Protein AF-A0A5C7P2N4-F1 (afdb_monomer)

Nearest PDB structures (foldseek):
  5xmk-assembly1_I  TM=8.586E-01  e=2.619E+00  Saccharomyces cerevisiae S288C
  5t8l-assembly1_A  TM=3.599E-01  e=8.974E+00  Saccharomyces cerevisiae S288C
  2hr5-assembly1_A  TM=2.898E-01  e=8.463E+00  Pyrococcus furiosus
  7o91-assembly1_A  TM=1.951E-01  e=6.312E+00  Sulfurisphaera tokodaii str. 7
  4di0-assembly1_B  TM=1.970E-01  e=7.526E+00  Burkholderia pseudomallei 1710b

Foldseek 3Di:
DQPVVVPDPPDDDDPVVVVVSVVVSVLVVLQVVLQVVLVVCVVVVNNVVSVVSNVVSVVVVVPDDDPPDDDQWWKFKAPPVPDTDDTHNDQLLRFLVVCVVPVPDQKIKMFTWADDQQLVVDWLLVVVVVVLVVCCVVPNPVSNCPCPVQNPPPVSRSVSSVVVSVVCCVPPNDPGTDTDPMDMDGPVNSCVVVVDPDDD

Mean predicted aligned error: 13.54 Å

Solvent-accessible surface area (backbone atoms only — not comparable to full-atom values): 11390 Å² total; per-residue (Å²): 133,58,77,77,74,67,56,60,92,90,61,86,69,56,68,69,56,54,51,49,52,53,50,52,50,55,51,52,52,51,46,53,52,30,50,53,52,21,51,55,29,45,75,72,70,38,53,67,62,19,52,51,43,45,51,53,46,49,54,66,66,71,48,74,74,78,73,72,78,81,72,81,68,32,14,20,14,18,89,82,78,80,60,73,47,76,80,23,84,38,58,65,58,18,29,38,53,43,39,68,74,36,72,86,50,67,53,22,34,26,25,39,49,43,79,60,63,41,29,80,79,45,58,34,61,62,58,49,49,56,52,38,51,54,39,27,75,73,56,39,77,84,29,69,71,58,61,58,72,51,73,73,31,63,70,60,30,54,50,47,14,44,54,55,12,54,57,42,36,77,74,59,58,69,84,67,64,48,76,42,81,72,44,77,46,41,53,69,58,32,36,76,70,67,64,39,82,76,88,131

Structure (mmCIF, N/CA/C/O backbone):
data_AF-A0A5C7P2N4-F1
#
_entry.id   AF-A0A5C7P2N4-F1
#
loop_
_atom_site.group_PDB
_atom_site.id
_atom_site.type_symbol
_atom_site.label_atom_id
_atom_site.label_alt_id
_atom_site.label_comp_id
_atom_site.label_asym_id
_atom_site.label_entity_id
_atom_site.label_seq_id
_atom_site.pdbx_PDB_ins_code
_atom_site.Cartn_x
_atom_site.Cartn_y
_atom_site.Cartn_z
_atom_site.occupancy
_atom_site.B_iso_or_equiv
_atom_site.auth_seq_id
_atom_site.auth_comp_id
_atom_site.auth_asym_id
_atom_site.auth_atom_id
_atom_site.pdbx_PDB_model_num
ATOM 1 N N . MET A 1 1 ? 2.717 -21.183 -33.220 1.00 51.31 1 MET A N 1
ATOM 2 C CA . MET A 1 1 ? 3.069 -21.411 -31.814 1.00 51.31 1 MET A CA 1
ATOM 3 C C . MET A 1 1 ? 2.396 -20.357 -30.964 1.00 51.31 1 MET A C 1
ATOM 5 O O . MET A 1 1 ? 2.655 -19.172 -31.169 1.00 51.31 1 MET A O 1
ATOM 9 N N . SER A 1 2 ? 1.479 -20.787 -30.109 1.00 56.19 2 SER A N 1
ATOM 10 C CA . SER A 1 2 ? 0.896 -19.989 -29.030 1.00 56.19 2 SER A CA 1
ATOM 11 C C . SER A 1 2 ? 1.986 -19.661 -27.992 1.00 56.19 2 SER A C 1
ATOM 13 O O . SER A 1 2 ? 2.997 -20.358 -27.896 1.00 56.19 2 SER A O 1
ATOM 15 N N . LEU A 1 3 ? 1.836 -18.553 -27.264 1.00 56.06 3 LEU A N 1
ATOM 16 C CA . LEU A 1 3 ? 2.706 -18.194 -26.141 1.00 56.06 3 LEU A CA 1
ATOM 17 C C . LEU A 1 3 ? 2.630 -19.253 -25.031 1.00 56.06 3 LEU A C 1
ATOM 19 O O . LEU A 1 3 ? 3.659 -19.550 -24.427 1.00 56.06 3 LEU A O 1
ATOM 23 N N . SER A 1 4 ? 1.470 -19.895 -24.848 1.00 56.44 4 SER A N 1
ATOM 24 C CA . SER A 1 4 ? 1.303 -21.028 -23.925 1.00 56.44 4 SER A CA 1
ATOM 25 C C . SER A 1 4 ? 2.185 -22.234 -24.295 1.00 56.44 4 SER A C 1
ATOM 27 O O . SER A 1 4 ? 2.752 -22.884 -23.423 1.00 56.44 4 SER A O 1
ATOM 29 N N . GLU A 1 5 ? 2.429 -22.463 -25.590 1.00 56.28 5 GLU A N 1
ATOM 30 C CA . GLU A 1 5 ? 3.297 -23.541 -26.099 1.00 56.28 5 GLU A CA 1
ATOM 31 C C . GLU A 1 5 ? 4.802 -23.245 -25.934 1.00 56.28 5 GLU A C 1
ATOM 33 O O . GLU A 1 5 ? 5.641 -24.087 -26.255 1.00 56.28 5 GLU A O 1
ATOM 38 N N . ARG A 1 6 ? 5.171 -22.041 -25.467 1.00 58.59 6 ARG A N 1
ATOM 39 C CA . ARG A 1 6 ? 6.565 -21.650 -25.172 1.00 58.59 6 ARG A CA 1
ATOM 40 C C . ARG A 1 6 ? 6.938 -21.823 -23.700 1.00 58.59 6 ARG A C 1
ATOM 42 O O . ARG A 1 6 ? 8.115 -21.668 -23.366 1.00 58.59 6 ARG A O 1
ATOM 49 N N . ILE A 1 7 ? 5.976 -22.157 -22.838 1.00 58.81 7 ILE A N 1
ATOM 50 C CA . ILE A 1 7 ? 6.240 -22.580 -21.461 1.00 58.81 7 ILE A CA 1
ATOM 51 C C . ILE A 1 7 ? 7.001 -23.912 -21.541 1.00 58.81 7 ILE A C 1
ATOM 53 O O . ILE A 1 7 ? 6.584 -24.830 -22.248 1.00 58.81 7 ILE A O 1
ATOM 57 N N . ARG A 1 8 ? 8.177 -23.999 -20.899 1.00 53.12 8 ARG A N 1
ATOM 58 C CA . ARG A 1 8 ? 9.048 -25.185 -20.991 1.00 53.12 8 ARG A CA 1
ATOM 59 C C . ARG A 1 8 ? 8.262 -26.452 -20.611 1.00 53.12 8 ARG A C 1
ATOM 61 O O . ARG A 1 8 ? 7.635 -26.453 -19.551 1.00 53.12 8 ARG A O 1
ATOM 68 N N . PRO A 1 9 ? 8.349 -27.545 -21.393 1.00 45.34 9 PRO A N 1
ATOM 69 C CA . PRO A 1 9 ? 7.753 -28.817 -20.999 1.00 45.34 9 PRO A CA 1
ATOM 70 C C . PRO A 1 9 ? 8.318 -29.258 -19.640 1.00 45.34 9 PRO A C 1
ATOM 72 O O . PRO A 1 9 ? 9.534 -29.392 -19.501 1.00 45.34 9 PRO A O 1
ATOM 75 N N . GLY A 1 10 ? 7.449 -29.461 -18.646 1.00 51.22 10 GLY A N 1
ATOM 76 C CA . GLY A 1 10 ? 7.823 -29.936 -17.306 1.00 51.22 10 GLY A CA 1
ATOM 77 C C . GLY A 1 10 ? 7.913 -28.873 -16.204 1.00 51.22 10 GLY A C 1
ATOM 78 O O . GLY A 1 10 ? 8.291 -29.217 -15.089 1.00 51.22 10 GLY A O 1
ATOM 79 N N . VAL A 1 11 ? 7.561 -27.613 -16.478 1.00 53.16 11 VAL A N 1
ATOM 80 C CA . VAL A 1 11 ? 7.366 -26.586 -15.441 1.00 53.16 11 VAL A CA 1
ATOM 81 C C . VAL A 1 11 ? 5.869 -26.310 -15.328 1.00 53.16 11 VAL A C 1
ATOM 83 O O . VAL A 1 11 ? 5.277 -25.794 -16.275 1.00 53.16 11 VAL A O 1
ATOM 86 N N . GLU A 1 12 ? 5.245 -26.662 -14.201 1.00 54.06 12 GLU A N 1
ATOM 87 C CA . GLU A 1 12 ? 3.895 -26.180 -13.889 1.00 54.06 12 GLU A CA 1
ATOM 88 C C . GLU A 1 12 ? 3.968 -24.660 -13.731 1.00 54.06 12 GLU A C 1
ATOM 90 O O . GLU A 1 12 ? 4.538 -24.138 -12.772 1.00 54.06 12 GLU A O 1
ATOM 95 N N . ALA A 1 13 ? 3.463 -23.935 -14.729 1.00 59.22 13 ALA A N 1
ATOM 96 C CA . ALA A 1 13 ? 3.304 -22.497 -14.619 1.00 59.22 13 ALA A CA 1
ATOM 97 C C . ALA A 1 13 ? 2.265 -22.211 -13.531 1.00 59.22 13 ALA A C 1
ATOM 99 O O . ALA A 1 13 ? 1.208 -22.843 -13.497 1.00 59.22 13 ALA A O 1
ATOM 100 N N . ALA A 1 14 ? 2.567 -21.262 -12.645 1.00 66.56 14 ALA A N 1
ATOM 101 C CA . ALA A 1 14 ? 1.611 -20.833 -11.638 1.00 66.56 14 ALA A CA 1
ATOM 102 C C . ALA A 1 14 ? 0.311 -20.352 -12.324 1.00 66.56 14 ALA A C 1
ATOM 104 O O . ALA A 1 14 ? 0.399 -19.743 -13.394 1.00 66.56 14 ALA A O 1
ATOM 105 N N . PRO A 1 15 ? -0.880 -20.592 -11.744 1.00 68.44 15 PRO A N 1
ATOM 106 C CA . PRO A 1 15 ? -2.162 -20.274 -12.384 1.00 68.44 15 PRO A CA 1
ATOM 107 C C . PRO A 1 15 ? -2.257 -18.836 -12.915 1.00 68.44 15 PRO A C 1
ATOM 109 O O . PRO A 1 15 ? -2.677 -18.627 -14.047 1.00 68.44 15 PRO A O 1
ATOM 112 N N . TRP A 1 16 ? -1.724 -17.864 -12.169 1.00 58.81 16 TRP A N 1
ATOM 113 C CA . TRP A 1 16 ? -1.690 -16.455 -12.574 1.00 58.81 16 TRP A CA 1
ATOM 114 C C . TRP A 1 16 ? -0.858 -16.192 -13.843 1.00 58.81 16 TRP A C 1
ATOM 116 O O . TRP A 1 16 ? -1.176 -15.291 -14.612 1.00 58.81 16 TRP A O 1
ATOM 126 N N . VAL A 1 17 ? 0.181 -16.994 -14.110 1.00 66.00 17 VAL A N 1
ATOM 127 C CA . VAL A 1 17 ? 0.972 -16.912 -15.350 1.00 66.00 17 VAL A CA 1
ATOM 128 C C . VAL A 1 17 ? 0.149 -17.412 -16.531 1.00 66.00 17 VAL A C 1
ATOM 130 O O . VAL A 1 17 ? 0.210 -16.838 -17.615 1.00 66.00 17 VAL A O 1
ATOM 133 N N . VAL A 1 18 ? -0.617 -18.488 -16.338 1.00 70.88 18 VAL A N 1
ATOM 134 C CA . VAL A 1 18 ? -1.493 -19.043 -17.377 1.00 70.88 18 VAL A CA 1
ATOM 135 C C . VAL A 1 18 ? -2.617 -18.060 -17.700 1.00 70.88 18 VAL A C 1
ATOM 137 O O . VAL A 1 18 ? -2.901 -17.832 -18.879 1.00 70.88 18 VAL A O 1
ATOM 140 N N . ASP A 1 19 ? -3.193 -17.428 -16.680 1.00 70.62 19 ASP A N 1
ATOM 141 C CA . ASP A 1 19 ? -4.230 -16.410 -16.835 1.00 70.62 19 ASP A CA 1
ATOM 142 C C . ASP A 1 19 ? -3.699 -15.170 -17.570 1.00 70.62 19 ASP A C 1
ATOM 144 O O . ASP A 1 19 ? -4.311 -14.725 -18.546 1.00 70.62 19 ASP A O 1
ATOM 148 N N . GLU A 1 20 ? -2.519 -14.666 -17.195 1.00 72.19 20 GLU A N 1
ATOM 149 C CA . GLU A 1 20 ? -1.916 -13.501 -17.853 1.00 72.19 20 GLU A CA 1
ATOM 150 C C . GLU A 1 20 ? -1.506 -13.811 -19.300 1.00 72.19 20 GLU A C 1
ATOM 152 O O . GLU A 1 20 ? -1.767 -13.026 -20.211 1.00 72.19 20 GLU A O 1
ATOM 157 N N . VAL A 1 21 ? -0.941 -14.994 -19.567 1.00 74.44 21 VAL A N 1
ATOM 158 C CA . VAL A 1 21 ? -0.633 -15.428 -20.941 1.00 74.44 21 VAL A CA 1
ATOM 159 C C . VAL A 1 21 ? -1.908 -15.530 -21.778 1.00 74.44 21 VAL A C 1
ATOM 161 O O . VAL A 1 21 ? -1.928 -15.067 -22.919 1.00 74.44 21 VAL A O 1
ATOM 164 N N . THR A 1 22 ? -2.986 -16.080 -21.219 1.00 77.19 22 THR A N 1
ATOM 165 C CA . THR A 1 22 ? -4.279 -16.200 -21.910 1.00 77.19 22 THR A CA 1
ATOM 166 C C . THR A 1 22 ? -4.864 -14.824 -22.236 1.00 77.19 22 THR A C 1
ATOM 168 O O . THR A 1 22 ? -5.335 -14.587 -23.353 1.00 77.19 22 THR A O 1
ATOM 171 N N . LYS A 1 23 ? -4.782 -13.882 -21.292 1.00 79.88 23 LYS A N 1
ATOM 172 C CA . LYS A 1 23 ? -5.198 -12.488 -21.478 1.00 79.88 23 LYS A CA 1
ATOM 173 C C . LYS A 1 23 ? -4.398 -11.802 -22.590 1.00 79.88 23 LYS A C 1
ATOM 175 O O . LYS A 1 23 ? -4.996 -11.259 -23.525 1.00 79.88 23 LYS A O 1
ATOM 180 N N . LEU A 1 24 ? -3.069 -11.902 -22.554 1.00 80.75 24 LEU A N 1
ATOM 181 C CA . LEU A 1 24 ? -2.179 -11.329 -23.570 1.00 80.75 24 LEU A CA 1
ATOM 182 C C . LEU A 1 24 ? -2.424 -11.932 -24.961 1.00 80.75 24 LEU A C 1
ATOM 184 O O . LEU A 1 24 ? -2.366 -11.234 -25.978 1.00 80.75 24 LEU A O 1
ATOM 188 N N . GLU A 1 25 ? -2.744 -13.223 -25.045 1.00 82.56 25 GLU A N 1
ATOM 189 C CA . GLU A 1 25 ? -3.121 -13.860 -26.308 1.00 82.56 25 GLU A CA 1
ATOM 190 C C . GLU A 1 25 ? -4.446 -13.331 -26.864 1.00 82.56 25 GLU A C 1
ATOM 192 O O . GLU A 1 25 ? -4.552 -13.087 -28.073 1.00 82.56 25 GLU A O 1
ATOM 197 N N . ALA A 1 26 ? -5.433 -13.094 -25.998 1.00 81.50 26 ALA A N 1
ATOM 198 C CA . ALA A 1 26 ? -6.708 -12.502 -26.384 1.00 81.50 26 ALA A CA 1
ATOM 199 C C . ALA A 1 26 ? -6.551 -11.045 -26.860 1.00 81.50 26 ALA A C 1
ATOM 201 O O . ALA A 1 26 ? -7.178 -10.636 -27.843 1.00 81.50 26 ALA A O 1
ATOM 202 N N . GLU A 1 27 ? -5.704 -10.249 -26.205 1.00 85.62 27 GLU A N 1
ATOM 203 C CA . GLU A 1 27 ? -5.361 -8.881 -26.626 1.00 85.62 27 GLU A CA 1
ATOM 204 C C . GLU A 1 27 ? -4.626 -8.865 -27.969 1.00 85.62 27 GLU A C 1
ATOM 206 O O . GLU A 1 27 ? -5.040 -8.175 -28.906 1.00 85.62 27 GLU A O 1
ATOM 211 N N . ARG A 1 28 ? -3.604 -9.715 -28.122 1.00 86.25 28 ARG A N 1
ATOM 212 C CA . ARG A 1 28 ? -2.885 -9.893 -29.389 1.00 86.25 28 ARG A CA 1
ATOM 213 C C . ARG A 1 28 ? -3.829 -10.286 -30.525 1.00 86.25 28 ARG A C 1
ATOM 215 O O . ARG A 1 28 ? -3.702 -9.768 -31.637 1.00 86.25 28 ARG A O 1
ATOM 222 N N . GLY A 1 29 ? -4.776 -11.190 -30.271 1.00 86.06 29 GLY A N 1
ATOM 223 C CA . GLY A 1 29 ? -5.790 -11.594 -31.245 1.00 86.06 29 GLY A CA 1
ATOM 224 C C . GLY A 1 29 ? -6.652 -10.419 -31.716 1.00 86.06 29 GLY A C 1
ATOM 225 O O . GLY A 1 29 ? -6.836 -10.233 -32.923 1.00 86.06 29 GLY A O 1
ATOM 226 N N . ARG A 1 30 ? -7.115 -9.586 -30.776 1.00 84.19 30 ARG A N 1
ATOM 227 C CA . ARG A 1 30 ? -7.911 -8.380 -31.059 1.00 84.19 30 ARG A CA 1
ATOM 228 C C . ARG A 1 30 ? -7.136 -7.359 -31.894 1.00 84.19 30 ARG A C 1
ATOM 230 O O . ARG A 1 30 ? -7.649 -6.899 -32.916 1.00 84.19 30 ARG A O 1
ATOM 237 N N . LEU A 1 31 ? -5.885 -7.069 -31.534 1.00 88.62 31 LEU A N 1
ATOM 238 C CA . LEU A 1 31 ? -5.032 -6.140 -32.285 1.00 88.62 31 LEU A CA 1
ATOM 239 C C . LEU A 1 31 ? -4.755 -6.630 -33.712 1.00 88.62 31 LEU A C 1
ATOM 241 O O . LEU A 1 31 ? -4.849 -5.859 -34.668 1.00 88.62 31 LEU A O 1
ATOM 245 N N . LEU A 1 32 ? -4.473 -7.924 -33.888 1.00 90.06 32 LEU A N 1
ATOM 246 C CA . LEU A 1 32 ? -4.254 -8.503 -35.216 1.00 90.06 32 LEU A CA 1
ATOM 247 C C . LEU A 1 32 ? -5.512 -8.438 -36.093 1.00 90.06 32 LEU A C 1
ATOM 249 O O . LEU A 1 32 ? -5.409 -8.183 -37.296 1.00 90.06 32 LEU A O 1
ATOM 253 N N . ALA A 1 33 ? -6.698 -8.650 -35.519 1.00 89.06 33 ALA A N 1
ATOM 254 C CA . ALA A 1 33 ? -7.961 -8.519 -36.240 1.00 89.06 33 ALA A CA 1
ATOM 255 C C . ALA A 1 33 ? -8.232 -7.064 -36.668 1.00 89.06 33 ALA A C 1
ATOM 257 O O . ALA A 1 33 ? -8.609 -6.816 -37.820 1.00 89.06 33 ALA A O 1
ATOM 258 N N . ALA A 1 34 ? -7.970 -6.100 -35.783 1.00 89.38 34 ALA A N 1
ATOM 259 C CA . ALA A 1 34 ? -8.083 -4.676 -36.089 1.00 89.38 34 ALA A CA 1
ATOM 260 C C . ALA A 1 34 ? -7.099 -4.247 -37.188 1.00 89.38 34 ALA A C 1
ATOM 262 O O . ALA A 1 34 ? -7.497 -3.579 -38.141 1.00 89.38 34 ALA A O 1
ATOM 263 N N . ALA A 1 35 ? -5.846 -4.710 -37.129 1.00 90.38 35 ALA A N 1
ATOM 264 C CA . ALA A 1 35 ? -4.837 -4.436 -38.151 1.00 90.38 35 ALA A CA 1
ATOM 265 C C . ALA A 1 35 ? -5.232 -4.987 -39.531 1.00 90.38 35 ALA A C 1
ATOM 267 O O . ALA A 1 35 ? -5.073 -4.302 -40.541 1.00 90.38 35 ALA A O 1
ATOM 268 N N . ARG A 1 36 ? -5.802 -6.199 -39.592 1.00 92.19 36 ARG A N 1
ATOM 269 C CA . ARG A 1 36 ? -6.326 -6.774 -40.847 1.00 92.19 36 ARG A CA 1
ATOM 270 C C . ARG A 1 36 ? -7.485 -5.954 -41.412 1.00 92.19 36 ARG A C 1
ATOM 272 O O . ARG A 1 36 ? -7.532 -5.719 -42.617 1.00 92.19 36 ARG A O 1
ATOM 279 N N . THR A 1 37 ? -8.388 -5.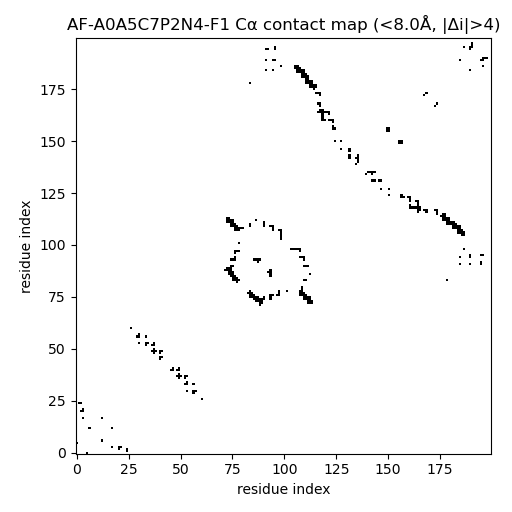501 -40.546 1.00 89.75 37 THR A N 1
ATOM 280 C CA . THR A 1 37 ? -9.534 -4.664 -40.931 1.00 89.75 37 THR A CA 1
ATOM 281 C C . THR A 1 37 ? -9.071 -3.309 -41.468 1.00 89.75 37 THR A C 1
ATOM 283 O O . THR A 1 37 ? -9.484 -2.901 -42.553 1.00 89.75 37 THR A O 1
ATOM 286 N N . ALA A 1 38 ? -8.141 -2.656 -40.768 1.00 86.88 38 ALA A N 1
ATOM 287 C CA . ALA A 1 38 ? -7.550 -1.394 -41.194 1.00 86.88 38 ALA A CA 1
ATOM 288 C C . ALA A 1 38 ? -6.780 -1.531 -42.517 1.00 86.88 38 ALA A C 1
ATOM 290 O O . ALA A 1 38 ? -6.882 -0.658 -43.375 1.00 86.88 38 ALA A O 1
ATOM 291 N N . ALA A 1 39 ? -6.062 -2.638 -42.731 1.00 86.81 39 ALA A N 1
ATOM 292 C CA . ALA A 1 39 ? -5.361 -2.898 -43.988 1.00 86.81 39 ALA A CA 1
ATOM 293 C C . ALA A 1 39 ? -6.321 -3.005 -45.187 1.00 86.81 39 ALA A C 1
ATOM 295 O O . ALA A 1 39 ? -6.018 -2.493 -46.264 1.00 86.81 39 ALA A O 1
ATOM 296 N N . GLU A 1 40 ? -7.488 -3.630 -45.009 1.00 88.81 40 GLU A N 1
ATOM 297 C CA . GLU A 1 40 ? -8.514 -3.712 -46.055 1.00 88.81 40 GLU A CA 1
ATOM 298 C C . GLU A 1 40 ? -9.185 -2.353 -46.312 1.00 88.81 40 GLU A C 1
ATOM 300 O O . GLU A 1 40 ? -9.416 -1.995 -47.464 1.00 88.81 40 GLU A O 1
ATOM 305 N N . GLN A 1 41 ? -9.426 -1.554 -45.268 1.00 89.00 41 GLN A N 1
ATOM 306 C CA . GLN A 1 41 ? -9.928 -0.179 -45.402 1.00 89.00 41 GLN A CA 1
ATOM 307 C C . GLN A 1 41 ? -8.921 0.722 -46.139 1.00 89.00 41 GLN A C 1
ATOM 309 O O . GLN A 1 41 ? -9.288 1.434 -47.070 1.00 89.00 41 GLN A O 1
ATOM 314 N N . ILE A 1 42 ? -7.627 0.624 -45.816 1.00 88.00 42 ILE A N 1
ATOM 315 C CA . ILE A 1 42 ? -6.550 1.337 -46.526 1.00 88.00 42 ILE A CA 1
ATOM 316 C C . ILE A 1 42 ? -6.503 0.936 -48.002 1.00 88.00 42 ILE A C 1
ATOM 318 O O . ILE A 1 42 ? -6.341 1.796 -48.865 1.00 88.00 42 ILE A O 1
ATOM 322 N N . ARG A 1 43 ? -6.680 -0.355 -48.310 1.00 89.25 43 ARG A N 1
ATOM 323 C CA . ARG A 1 43 ? -6.706 -0.863 -49.690 1.00 89.25 43 ARG A CA 1
ATOM 324 C C . ARG A 1 43 ? -7.855 -0.263 -50.515 1.00 89.25 43 ARG A C 1
ATOM 326 O O . ARG A 1 43 ? -7.743 -0.185 -51.734 1.00 89.25 43 ARG A O 1
ATOM 333 N N . ARG A 1 44 ? -8.925 0.191 -49.855 1.00 92.31 44 ARG A N 1
ATOM 334 C CA . ARG A 1 44 ? -10.074 0.903 -50.445 1.00 92.31 44 ARG A CA 1
ATOM 335 C C . ARG A 1 44 ? -9.936 2.429 -50.411 1.00 92.31 44 ARG A C 1
ATOM 337 O O . ARG A 1 44 ? -10.861 3.121 -50.815 1.00 92.31 44 ARG A O 1
ATOM 344 N N . CYS A 1 45 ? -8.790 2.946 -49.960 1.00 88.31 45 CYS A N 1
ATOM 345 C CA . CYS A 1 45 ? -8.529 4.369 -49.721 1.00 88.31 45 CYS A CA 1
ATOM 346 C C . CYS A 1 45 ? -9.403 4.999 -48.613 1.00 88.31 45 CYS A C 1
ATOM 348 O O . CYS A 1 45 ? -9.516 6.222 -48.527 1.00 88.31 45 CYS A O 1
ATOM 350 N N . ASP A 1 46 ? -9.960 4.181 -47.715 1.00 87.56 46 ASP A N 1
ATOM 351 C CA . ASP A 1 46 ? -10.779 4.607 -46.576 1.00 87.56 46 ASP A CA 1
ATOM 352 C C . ASP A 1 46 ? -9.904 4.854 -45.331 1.00 87.56 46 ASP A C 1
ATOM 354 O O . ASP A 1 46 ? -9.946 4.128 -44.333 1.00 87.56 46 ASP A O 1
ATOM 358 N N . TYR A 1 47 ? -9.071 5.895 -45.379 1.00 84.50 47 TYR A N 1
ATOM 359 C CA . TYR A 1 47 ? -8.054 6.150 -44.347 1.00 84.50 47 TYR A CA 1
ATOM 360 C C . TYR A 1 47 ? -8.624 6.583 -42.987 1.00 84.50 47 TYR A C 1
ATOM 362 O O . TYR A 1 47 ? -8.075 6.224 -41.944 1.00 84.50 47 TYR A O 1
ATOM 370 N N . THR A 1 48 ? -9.728 7.336 -42.970 1.00 87.12 48 THR A N 1
ATOM 371 C CA . THR A 1 48 ? -10.361 7.792 -41.720 1.00 87.12 48 THR A CA 1
ATOM 372 C C . THR A 1 48 ? -10.947 6.615 -40.920 1.00 87.12 48 THR A C 1
ATOM 374 O O . THR A 1 48 ? -10.627 6.500 -39.732 1.00 87.12 48 THR A O 1
ATOM 377 N N . PRO A 1 49 ? -11.707 5.682 -41.535 1.00 86.88 49 PRO A N 1
ATOM 378 C CA . PRO A 1 49 ? -12.104 4.430 -40.884 1.00 86.88 49 PRO A CA 1
ATOM 379 C C . PRO A 1 49 ? -10.927 3.566 -40.418 1.00 86.88 49 PRO A C 1
ATOM 381 O O . PRO A 1 49 ? -10.964 3.058 -39.297 1.00 86.88 49 PRO A O 1
ATOM 384 N N . ALA A 1 50 ? -9.862 3.447 -41.222 1.00 81.19 50 ALA A N 1
ATOM 385 C CA . ALA A 1 50 ? -8.666 2.682 -40.854 1.00 81.19 50 ALA A CA 1
ATOM 386 C C . ALA A 1 50 ? -7.990 3.231 -39.596 1.00 81.19 50 ALA A C 1
ATOM 388 O O . ALA A 1 50 ? -7.696 2.484 -38.660 1.00 81.19 50 ALA A O 1
ATOM 389 N N . ARG A 1 51 ? -7.812 4.554 -39.536 1.00 86.81 51 ARG A N 1
ATOM 390 C CA . ARG A 1 51 ? -7.265 5.233 -38.363 1.00 86.81 51 ARG A CA 1
ATOM 391 C C . ARG A 1 51 ? -8.148 5.042 -37.128 1.00 86.81 51 ARG A C 1
ATOM 393 O O . ARG A 1 51 ? -7.625 4.705 -36.073 1.00 86.81 51 ARG A O 1
ATOM 400 N N . SER A 1 52 ? -9.467 5.214 -37.249 1.00 90.19 52 S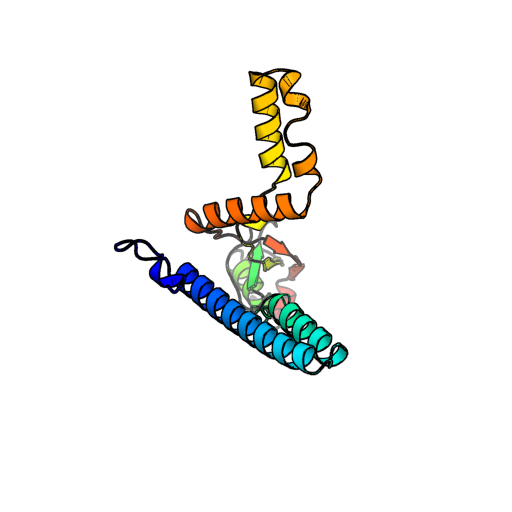ER A N 1
ATOM 401 C CA . SER A 1 52 ? -10.400 5.010 -36.128 1.00 90.19 52 SER A CA 1
ATOM 402 C C . SER A 1 52 ? -10.363 3.572 -35.607 1.00 90.19 52 SER A C 1
ATOM 404 O O . SER A 1 52 ? -10.343 3.362 -34.399 1.00 90.19 52 SER A O 1
ATOM 406 N N . THR A 1 53 ? -10.298 2.592 -36.511 1.00 88.62 53 THR A N 1
ATOM 407 C CA . THR A 1 53 ? -10.262 1.162 -36.170 1.00 88.62 53 THR A CA 1
ATOM 408 C C . THR A 1 53 ? -9.016 0.820 -35.354 1.00 88.62 53 THR A C 1
ATOM 410 O O . THR A 1 53 ? -9.107 0.138 -34.335 1.00 88.62 53 THR A O 1
ATOM 413 N N . LEU A 1 54 ? -7.850 1.331 -35.764 1.00 87.00 54 LEU A N 1
ATOM 414 C CA . LEU A 1 54 ? -6.600 1.131 -35.030 1.00 87.00 54 LEU A CA 1
ATOM 415 C C . LEU A 1 54 ? -6.610 1.846 -33.677 1.00 87.00 54 LEU A C 1
ATOM 417 O O . LEU A 1 54 ? -6.254 1.238 -32.675 1.00 87.00 54 LEU A O 1
ATOM 421 N N . LEU A 1 55 ? -7.054 3.105 -33.630 1.00 86.25 55 LEU A N 1
ATOM 422 C CA . LEU A 1 55 ? -7.094 3.875 -32.383 1.00 86.25 55 LEU A CA 1
ATOM 423 C C . LEU A 1 55 ? -8.045 3.263 -31.349 1.00 86.25 55 LEU A C 1
ATOM 425 O O . LEU A 1 55 ? -7.699 3.206 -30.176 1.00 86.25 55 LEU A O 1
ATOM 429 N N . GLN A 1 56 ? -9.207 2.758 -31.771 1.00 86.12 56 GLN A N 1
ATOM 430 C CA . GLN A 1 56 ? -10.136 2.060 -30.877 1.00 86.12 56 GLN A CA 1
ATOM 431 C C . GLN A 1 56 ? -9.550 0.750 -30.349 1.00 86.12 56 GLN A C 1
ATOM 433 O O . GLN A 1 56 ? -9.709 0.442 -29.172 1.00 86.12 56 GLN A O 1
ATOM 438 N N . ALA A 1 57 ? -8.858 -0.012 -31.200 1.00 85.19 57 ALA A N 1
ATOM 439 C CA . ALA A 1 57 ? -8.224 -1.257 -30.783 1.00 85.19 57 ALA A CA 1
ATOM 440 C C . ALA A 1 57 ? -7.064 -1.019 -29.805 1.00 85.19 57 ALA A C 1
ATOM 442 O O . ALA A 1 57 ? -6.925 -1.777 -28.853 1.00 85.19 57 ALA A O 1
ATOM 443 N N . ILE A 1 58 ? -6.277 0.042 -30.012 1.00 81.81 58 ILE A N 1
ATOM 444 C CA . ILE A 1 58 ? -5.214 0.460 -29.089 1.00 81.81 58 ILE A CA 1
ATOM 445 C C . ILE A 1 58 ? -5.825 0.906 -27.757 1.00 81.81 58 ILE A C 1
ATOM 447 O O . ILE A 1 58 ? -5.466 0.364 -26.721 1.00 81.81 58 ILE A O 1
ATOM 451 N N . ALA A 1 59 ? -6.815 1.803 -27.781 1.00 82.75 59 ALA A N 1
ATOM 452 C CA . ALA A 1 59 ? -7.470 2.294 -26.568 1.00 82.75 59 ALA A CA 1
ATOM 453 C C . ALA A 1 59 ? -8.154 1.182 -25.752 1.00 82.75 59 ALA A C 1
ATOM 455 O O . ALA A 1 59 ? -8.255 1.291 -24.539 1.00 82.75 59 ALA A O 1
ATOM 456 N N . ALA A 1 60 ? -8.622 0.109 -26.397 1.00 78.06 60 ALA A N 1
ATOM 457 C CA . ALA A 1 60 ? -9.222 -1.039 -25.717 1.00 78.06 60 ALA A CA 1
ATOM 458 C C . ALA A 1 60 ? -8.201 -1.969 -25.033 1.00 78.06 60 ALA A C 1
ATOM 460 O O . ALA A 1 60 ? -8.600 -2.790 -24.211 1.00 78.06 60 ALA A O 1
ATOM 461 N N . VAL A 1 61 ? -6.919 -1.879 -25.399 1.00 76.12 61 VAL A N 1
ATOM 462 C CA . VAL A 1 61 ? -5.807 -2.581 -24.731 1.00 76.12 61 VAL A CA 1
ATOM 463 C C . VAL A 1 61 ? -5.191 -1.695 -23.646 1.00 76.12 61 VAL A C 1
ATOM 465 O O . VAL A 1 61 ? -4.777 -2.197 -22.613 1.00 76.12 61 VAL A O 1
ATOM 468 N N . ASP A 1 62 ? -5.208 -0.378 -23.857 1.00 65.56 62 ASP A N 1
ATOM 469 C CA . ASP A 1 62 ? -4.703 0.635 -22.920 1.00 65.56 62 ASP A CA 1
ATOM 470 C C . ASP A 1 62 ? -5.684 0.969 -21.783 1.00 65.56 62 ASP A C 1
ATOM 472 O O . ASP A 1 62 ? -5.391 1.784 -20.910 1.00 65.56 62 ASP A O 1
ATOM 476 N N . GLN A 1 63 ? -6.879 0.369 -21.785 1.00 55.25 63 GLN A N 1
ATOM 477 C CA . GLN A 1 63 ? -7.769 0.464 -20.637 1.00 55.25 63 GLN A CA 1
ATOM 478 C C . GLN A 1 63 ? -7.188 -0.395 -19.511 1.00 55.25 63 GLN A C 1
ATOM 480 O O . GLN A 1 63 ? -7.120 -1.618 -19.680 1.00 55.25 63 GLN A O 1
ATOM 485 N N . PRO A 1 64 ? -6.796 0.197 -18.363 1.00 47.50 64 PRO A N 1
ATOM 486 C CA . PRO A 1 64 ? -6.450 -0.598 -17.198 1.00 47.50 64 PRO A CA 1
ATOM 487 C C . PRO A 1 64 ? -7.629 -1.527 -16.925 1.00 47.50 64 PRO A C 1
ATOM 489 O O . PRO A 1 64 ? -8.786 -1.100 -17.013 1.00 47.50 64 PRO A O 1
ATOM 492 N N . ALA A 1 65 ? -7.332 -2.807 -16.676 1.00 49.41 65 ALA A N 1
ATOM 493 C CA . ALA A 1 65 ? -8.340 -3.795 -16.320 1.00 49.41 65 ALA A CA 1
ATOM 494 C C . ALA A 1 65 ? -9.307 -3.147 -15.326 1.00 49.41 65 ALA A C 1
ATOM 496 O O . ALA A 1 65 ? -8.848 -2.533 -14.361 1.00 49.41 65 ALA A O 1
ATOM 497 N N . ALA A 1 66 ? -10.612 -3.201 -15.627 1.00 44.81 66 ALA A N 1
ATOM 498 C CA . ALA A 1 66 ? -11.642 -2.617 -14.780 1.00 44.81 66 ALA A CA 1
ATOM 499 C C . ALA A 1 66 ? -11.306 -2.960 -13.328 1.00 44.81 66 ALA A C 1
ATOM 501 O O . ALA A 1 66 ? -11.200 -4.146 -13.002 1.00 44.81 66 ALA A O 1
ATOM 502 N N . GLN A 1 67 ? -11.037 -1.931 -12.514 1.00 38.72 67 GLN A N 1
ATOM 503 C CA . GLN A 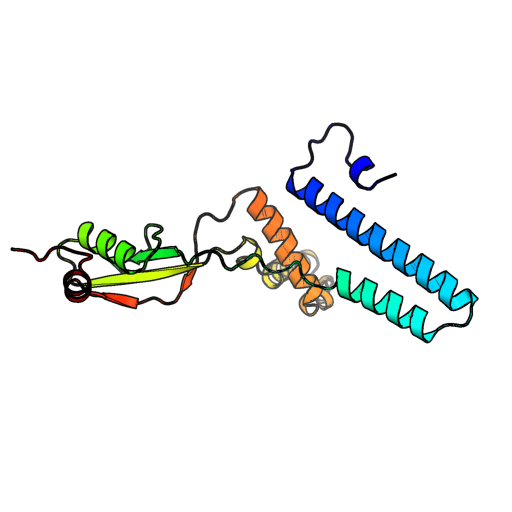1 67 ? -10.692 -2.137 -11.115 1.00 38.72 67 GLN A CA 1
ATOM 504 C C . GLN A 1 67 ? -11.780 -3.035 -10.522 1.00 38.72 67 GLN A C 1
ATOM 506 O O . GLN A 1 67 ? -12.967 -2.756 -10.747 1.00 38.72 67 GLN A O 1
ATOM 511 N N . PRO A 1 68 ? -11.411 -4.141 -9.850 1.00 42.03 68 PRO A N 1
ATOM 512 C CA . PRO A 1 68 ? -12.399 -4.944 -9.154 1.00 42.03 68 PRO A CA 1
ATOM 513 C C . PRO A 1 68 ? -13.219 -4.013 -8.257 1.00 42.03 68 PRO A C 1
ATOM 515 O O . PRO A 1 68 ? -12.701 -3.007 -7.765 1.00 42.03 68 PRO A O 1
ATOM 518 N N . ALA A 1 69 ? -14.515 -4.306 -8.110 1.00 45.81 69 ALA A N 1
ATOM 519 C CA . ALA A 1 69 ? -15.369 -3.556 -7.195 1.00 45.81 69 ALA A CA 1
ATOM 520 C C . ALA A 1 69 ? -14.637 -3.406 -5.849 1.00 45.81 69 ALA A C 1
ATOM 522 O O . ALA A 1 69 ? -13.997 -4.377 -5.436 1.00 45.81 69 ALA A O 1
ATOM 523 N N . PRO A 1 70 ? -14.677 -2.221 -5.207 1.00 55.75 70 PRO A N 1
ATOM 524 C CA . PRO A 1 70 ? -13.935 -2.003 -3.975 1.00 55.75 70 PRO A CA 1
ATOM 525 C C . PRO A 1 70 ? -14.319 -3.100 -2.986 1.00 55.75 70 PRO A C 1
ATOM 527 O O . PRO A 1 70 ? -15.508 -3.335 -2.750 1.00 55.75 70 PRO A O 1
ATOM 530 N N . GLU A 1 71 ? -13.312 -3.814 -2.485 1.00 65.25 71 GLU A N 1
ATOM 531 C CA . GLU A 1 71 ? -13.524 -4.802 -1.435 1.00 65.25 71 GLU A CA 1
ATOM 532 C C . GLU A 1 71 ? -14.214 -4.113 -0.248 1.00 65.25 71 GLU A C 1
ATOM 534 O O . GLU A 1 71 ? -13.965 -2.927 0.001 1.00 65.25 71 GLU A O 1
ATOM 539 N N . PRO A 1 72 ? -15.134 -4.804 0.449 1.00 77.31 72 PRO A N 1
ATOM 540 C CA . PRO A 1 72 ? -15.761 -4.232 1.630 1.00 77.31 72 PRO A CA 1
ATOM 541 C C . PRO A 1 72 ? -14.673 -3.822 2.628 1.00 77.31 72 PRO A C 1
ATOM 543 O O . PRO A 1 72 ? -13.738 -4.585 2.868 1.00 77.31 72 PRO A O 1
ATOM 546 N N . ALA A 1 73 ? -14.795 -2.613 3.179 1.00 87.38 73 ALA A N 1
ATOM 547 C CA . ALA A 1 73 ? -13.844 -2.097 4.153 1.00 87.38 73 ALA A CA 1
ATOM 548 C C . ALA A 1 73 ? -13.737 -3.050 5.352 1.00 87.38 73 ALA A C 1
ATOM 550 O O . ALA A 1 73 ? -14.746 -3.549 5.855 1.00 87.38 73 ALA A O 1
ATOM 551 N N . ILE A 1 74 ? -12.505 -3.291 5.791 1.00 95.75 74 ILE A N 1
ATOM 552 C CA . ILE A 1 74 ? -12.185 -4.092 6.972 1.00 95.75 74 ILE A CA 1
ATOM 553 C C . ILE A 1 74 ? -11.773 -3.125 8.075 1.00 95.75 74 ILE A C 1
ATOM 555 O O . ILE A 1 74 ? -11.077 -2.151 7.805 1.00 95.75 74 ILE A O 1
ATOM 559 N N . TYR A 1 75 ? -12.183 -3.386 9.308 1.00 97.19 75 TYR A N 1
ATOM 560 C CA . TYR A 1 75 ? -11.850 -2.560 10.463 1.00 97.19 75 TYR A CA 1
ATOM 561 C C . TYR A 1 75 ? -11.027 -3.338 11.478 1.00 97.19 75 TYR A C 1
ATOM 563 O O . TYR A 1 75 ? -11.100 -4.562 11.543 1.00 97.19 75 TYR A O 1
ATOM 571 N N . SER A 1 76 ? -10.251 -2.618 12.275 1.00 97.62 76 SER A N 1
ATOM 572 C CA . SER A 1 76 ? -9.405 -3.169 13.329 1.00 97.62 76 SER A CA 1
ATOM 573 C C . SER A 1 76 ? -9.395 -2.218 14.519 1.00 97.62 76 SER A C 1
ATOM 575 O O . SER A 1 76 ? -9.614 -1.017 14.336 1.00 97.62 76 SER A O 1
ATOM 577 N N . TYR A 1 77 ? -9.176 -2.735 15.727 1.00 97.69 77 TYR A N 1
ATOM 578 C CA . TYR A 1 77 ? -9.185 -1.931 16.950 1.00 97.69 77 TYR A CA 1
ATOM 579 C C . TYR A 1 77 ? -7.799 -1.812 17.577 1.00 97.69 77 TYR A C 1
ATOM 581 O O . TYR A 1 77 ? -6.976 -2.711 17.440 1.00 97.69 77 TYR A O 1
ATOM 589 N N . SER A 1 78 ? -7.557 -0.733 18.312 1.00 97.31 78 SER A N 1
ATOM 590 C CA . SER A 1 78 ? -6.353 -0.523 19.105 1.00 97.31 78 SER A CA 1
ATOM 591 C C . SER A 1 78 ? -6.697 -0.011 20.500 1.00 97.31 78 SER A C 1
ATOM 593 O O . SER A 1 78 ? -7.627 0.777 20.691 1.00 97.31 78 SER A O 1
ATOM 595 N N . ILE A 1 79 ? -5.935 -0.491 21.478 1.00 94.31 79 ILE A N 1
ATOM 596 C CA . ILE A 1 79 ? -6.061 -0.117 22.891 1.00 94.31 79 ILE A CA 1
ATOM 597 C C . ILE A 1 79 ? -5.122 1.053 23.222 1.00 94.31 79 ILE A C 1
ATOM 599 O O . ILE A 1 79 ? -5.441 1.882 24.071 1.00 94.31 79 ILE A O 1
ATOM 603 N N . ASP A 1 80 ? -3.972 1.128 22.549 1.00 91.38 80 ASP A N 1
ATOM 604 C CA . ASP A 1 80 ? -2.898 2.093 22.805 1.00 91.38 80 ASP A CA 1
ATOM 605 C C . ASP A 1 80 ? -2.611 3.035 21.623 1.00 91.38 80 ASP A C 1
ATOM 607 O O . ASP A 1 80 ? -1.824 3.971 21.764 1.00 91.38 80 ASP A O 1
ATOM 611 N N . GLY A 1 81 ? -3.259 2.809 20.478 1.00 90.81 81 GLY A N 1
ATOM 612 C CA . GLY A 1 81 ? -3.047 3.541 19.231 1.00 90.81 81 GLY A CA 1
ATOM 613 C C . GLY A 1 81 ? -1.786 3.130 18.466 1.00 90.81 81 GLY A C 1
ATOM 614 O O . GLY A 1 81 ? -1.489 3.715 17.423 1.00 90.81 81 GLY A O 1
ATOM 615 N N . GLU A 1 82 ? -1.039 2.130 18.946 1.00 89.81 82 GLU A N 1
ATOM 616 C CA . GLU A 1 82 ? 0.186 1.643 18.305 1.00 89.81 82 GLU A CA 1
ATOM 617 C C . GLU A 1 82 ? -0.071 0.372 17.493 1.00 89.81 82 GLU A C 1
ATOM 619 O O . GLU A 1 82 ? 0.342 0.275 16.334 1.00 89.81 82 GLU A O 1
ATOM 624 N N . MET A 1 83 ? -0.764 -0.605 18.087 1.00 92.12 83 MET A N 1
ATOM 625 C CA . MET A 1 83 ? -1.064 -1.885 17.441 1.00 92.12 83 MET A CA 1
ATOM 626 C C . MET A 1 83 ? -2.560 -2.056 17.206 1.00 92.12 83 MET A C 1
ATOM 628 O O . MET A 1 83 ? -3.369 -1.904 18.119 1.00 92.12 83 MET A O 1
ATOM 632 N N . PHE A 1 84 ? -2.915 -2.401 15.967 1.00 96.06 84 PHE A N 1
ATOM 633 C CA . PHE A 1 84 ? -4.289 -2.668 15.553 1.00 96.06 84 PHE A CA 1
ATOM 634 C C . PHE A 1 84 ? -4.525 -4.179 15.414 1.00 96.06 84 PHE A C 1
ATOM 636 O O . PHE A 1 84 ? -3.727 -4.896 14.803 1.00 96.06 84 PHE A O 1
ATOM 643 N N . HIS A 1 85 ? -5.608 -4.663 16.019 1.00 94.44 85 HIS A N 1
ATOM 644 C CA . HIS A 1 85 ? -5.942 -6.073 16.177 1.00 94.44 85 HIS A CA 1
ATOM 645 C C . HIS A 1 85 ? -7.276 -6.458 15.534 1.00 94.44 85 HIS A C 1
ATOM 647 O O . HIS A 1 85 ? -8.268 -5.731 15.595 1.00 94.44 85 HIS A O 1
ATOM 653 N N . GLY A 1 86 ? -7.295 -7.656 14.946 1.00 93.56 86 GLY A N 1
ATOM 654 C CA . GLY A 1 86 ? -8.481 -8.256 14.339 1.00 93.56 86 GLY A CA 1
ATOM 655 C C . GLY A 1 86 ? -8.909 -7.616 13.017 1.00 93.56 86 GLY A C 1
ATOM 656 O O . GLY A 1 86 ? -8.386 -6.585 12.601 1.00 93.56 86 GLY A O 1
ATOM 657 N N . GLU A 1 87 ? -9.857 -8.279 12.356 1.00 95.25 87 GLU A N 1
ATOM 658 C CA . GLU A 1 87 ? -10.443 -7.873 11.079 1.00 95.25 87 GLU A CA 1
ATOM 659 C C . GLU A 1 87 ? -11.965 -8.000 11.186 1.00 95.25 87 GLU A C 1
ATOM 661 O O . GLU A 1 87 ? -12.501 -9.104 11.299 1.00 95.25 87 GLU A O 1
ATOM 666 N N . PHE A 1 88 ? -12.659 -6.865 11.172 1.00 96.00 88 PHE A N 1
ATOM 667 C CA . PHE A 1 88 ? -14.094 -6.768 11.434 1.00 96.00 88 PHE A CA 1
ATOM 668 C C . PHE A 1 88 ? -14.826 -6.112 10.266 1.00 96.00 88 PHE A C 1
ATOM 670 O O . PHE A 1 88 ? -14.274 -5.274 9.555 1.00 96.00 88 PHE A O 1
ATOM 677 N N . ALA A 1 89 ? -16.091 -6.486 10.073 1.00 94.88 89 ALA A N 1
ATOM 678 C CA . ALA A 1 89 ? -16.919 -5.966 8.985 1.00 94.88 89 ALA A CA 1
ATOM 679 C C . ALA A 1 89 ? -17.461 -4.554 9.261 1.00 94.88 89 ALA A C 1
ATOM 681 O O . ALA A 1 89 ? -17.905 -3.874 8.335 1.00 94.88 89 ALA A O 1
ATOM 682 N N . SER A 1 90 ? -17.445 -4.117 10.523 1.00 95.25 90 SER A N 1
ATOM 683 C CA . SER A 1 90 ? -17.875 -2.783 10.926 1.00 95.25 90 SER A CA 1
ATOM 684 C C . SER A 1 90 ? -16.944 -2.193 11.991 1.00 95.25 90 SER A C 1
ATOM 686 O O . SER A 1 90 ? -16.302 -2.938 12.741 1.00 95.25 90 SER A O 1
ATOM 688 N N . PRO A 1 91 ? -16.865 -0.855 12.089 1.00 96.50 91 PRO A N 1
ATOM 689 C CA . PRO A 1 91 ? -16.137 -0.211 13.169 1.00 96.50 91 PRO A CA 1
ATOM 690 C C . PRO A 1 91 ? -16.724 -0.514 14.552 1.00 96.50 91 PRO A C 1
ATOM 692 O O . PRO A 1 91 ? -15.991 -0.553 15.536 1.00 96.50 91 PRO A O 1
ATOM 695 N N . GLU A 1 92 ? -18.047 -0.660 14.637 1.00 96.88 92 GLU A N 1
ATOM 696 C CA . GLU A 1 92 ? -18.754 -0.919 15.888 1.00 96.88 92 GLU A CA 1
ATOM 697 C C . GLU A 1 92 ? -18.425 -2.318 16.426 1.00 96.88 92 GLU A C 1
ATOM 699 O O . GLU A 1 92 ? -18.161 -2.447 17.620 1.00 96.88 92 GLU A O 1
ATOM 704 N N . ASP A 1 93 ? -18.327 -3.328 15.554 1.00 96.00 93 ASP A N 1
ATOM 705 C CA . ASP A 1 93 ? -17.873 -4.675 15.932 1.00 96.00 93 ASP A CA 1
ATOM 706 C C . ASP A 1 93 ? -16.418 -4.660 16.423 1.00 96.00 93 ASP A C 1
ATOM 708 O O . ASP A 1 93 ? -16.099 -5.273 17.442 1.00 96.00 93 ASP A O 1
ATOM 712 N N . ALA A 1 94 ? -15.538 -3.918 15.737 1.00 97.25 94 ALA A N 1
ATOM 713 C CA . ALA A 1 94 ? -14.142 -3.777 16.150 1.00 97.25 94 ALA A CA 1
ATOM 714 C C . ALA A 1 94 ? -14.024 -3.116 17.534 1.00 97.25 94 ALA A C 1
ATOM 716 O O . ALA A 1 94 ? -13.303 -3.605 18.403 1.00 97.25 94 ALA A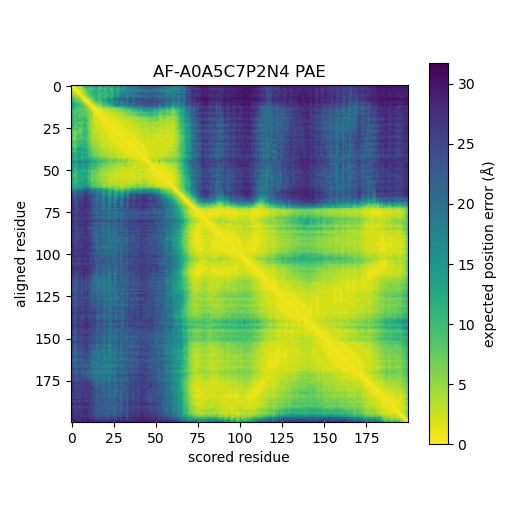 O 1
ATOM 717 N N . ALA A 1 95 ? -14.754 -2.019 17.761 1.00 97.06 95 ALA A N 1
ATOM 718 C CA . ALA A 1 95 ? -14.759 -1.338 19.053 1.00 97.06 95 ALA A CA 1
ATOM 719 C C . ALA A 1 95 ? -15.336 -2.213 20.172 1.00 97.06 95 ALA A C 1
ATOM 721 O O . ALA A 1 95 ? -14.828 -2.167 21.293 1.00 97.06 95 ALA A O 1
ATOM 722 N N . ALA A 1 96 ? -16.379 -2.998 19.882 1.00 95.88 96 ALA A N 1
ATOM 723 C CA . ALA A 1 96 ? -16.987 -3.890 20.862 1.00 95.88 96 ALA A CA 1
ATOM 724 C C . ALA A 1 96 ? -15.983 -4.960 21.306 1.00 95.88 96 ALA A C 1
ATOM 726 O O . ALA A 1 96 ? -15.788 -5.138 22.506 1.00 95.88 96 ALA A O 1
ATOM 727 N N . GLU A 1 97 ? -15.273 -5.590 20.364 1.00 96.56 97 GLU A N 1
ATOM 728 C CA . GLU A 1 97 ? -14.218 -6.559 20.685 1.00 96.56 97 GLU A CA 1
ATOM 729 C C . GLU A 1 97 ? -13.089 -5.927 21.516 1.00 96.56 97 GLU A C 1
ATOM 731 O O . GLU A 1 97 ? -12.632 -6.509 22.505 1.00 96.56 97 GLU A O 1
ATOM 736 N N . GLY A 1 98 ? -12.670 -4.706 21.167 1.00 95.62 98 GLY A N 1
ATOM 737 C CA . GLY A 1 98 ? -11.652 -3.983 21.928 1.00 95.62 98 GLY A CA 1
ATOM 738 C C . GLY A 1 98 ? -12.072 -3.698 23.372 1.00 95.62 98 GLY A C 1
ATOM 739 O O . GLY A 1 98 ? -11.294 -3.931 24.294 1.00 95.62 98 GLY A O 1
ATOM 740 N N . LEU A 1 99 ? -13.315 -3.260 23.594 1.00 95.19 99 LEU A N 1
ATOM 741 C CA . LEU A 1 99 ? -13.843 -2.971 24.934 1.00 95.19 99 LEU A CA 1
ATOM 742 C C . LEU A 1 99 ? -14.176 -4.230 25.747 1.00 95.19 99 LEU A C 1
ATOM 744 O O . LEU A 1 99 ? -14.231 -4.162 26.976 1.00 95.19 99 LEU A O 1
ATOM 748 N N . LEU A 1 100 ? -14.418 -5.365 25.088 1.00 93.69 100 LEU A N 1
ATOM 749 C CA . LEU A 1 100 ? -14.529 -6.670 25.744 1.00 93.69 100 LEU A CA 1
ATOM 750 C C . LEU A 1 100 ? -13.155 -7.195 26.175 1.00 93.69 100 LEU A C 1
ATOM 752 O O . LEU A 1 100 ? -13.040 -7.812 27.234 1.00 93.69 100 LEU A O 1
ATOM 756 N N . SER A 1 101 ? -12.123 -6.926 25.373 1.00 93.19 101 SER A N 1
ATOM 757 C CA . SER A 1 101 ? -10.734 -7.273 25.686 1.00 93.19 101 SER A CA 1
ATOM 758 C C . SER A 1 101 ? -10.159 -6.405 26.808 1.00 93.19 101 SER A C 1
ATOM 760 O O . SER A 1 101 ? -9.378 -6.899 27.615 1.00 93.19 101 SER A O 1
ATOM 762 N N . GLU A 1 102 ? -10.592 -5.143 26.896 1.00 93.12 102 GLU A N 1
ATOM 763 C CA . GLU A 1 102 ? -10.203 -4.183 27.936 1.00 93.12 102 GLU A CA 1
ATOM 764 C C . GLU A 1 102 ? -11.442 -3.591 28.637 1.00 93.12 102 GLU A C 1
ATOM 766 O O . GLU A 1 102 ? -11.875 -2.476 28.323 1.00 93.12 102 GLU A O 1
ATOM 771 N N . PRO A 1 103 ? -12.033 -4.315 29.609 1.00 90.00 103 PRO A N 1
ATOM 772 C CA . PRO A 1 103 ? -13.291 -3.920 30.249 1.00 90.00 103 PRO A CA 1
ATOM 773 C C . PRO A 1 103 ? -13.249 -2.550 30.937 1.00 90.00 103 PRO A C 1
ATOM 775 O O . PRO A 1 103 ? -14.247 -1.833 30.947 1.00 90.00 103 PRO A O 1
ATOM 778 N N . ASP A 1 104 ? -12.089 -2.164 31.470 1.00 91.56 104 ASP A N 1
ATOM 779 C CA . ASP A 1 104 ? -11.909 -0.892 32.175 1.00 91.56 104 ASP A CA 1
ATOM 780 C C . ASP A 1 104 ? -11.645 0.290 31.221 1.00 91.56 104 ASP A C 1
ATOM 782 O O . ASP A 1 104 ? -11.627 1.449 31.653 1.00 91.56 104 ASP A O 1
ATOM 786 N N . ALA A 1 105 ? -11.444 0.034 29.922 1.00 91.62 105 ALA A N 1
ATOM 787 C CA . ALA A 1 105 ? -11.221 1.093 28.951 1.00 91.62 105 ALA A CA 1
ATOM 788 C C . ALA A 1 105 ? -12.520 1.894 28.713 1.00 91.62 105 ALA A C 1
ATOM 790 O O . ALA 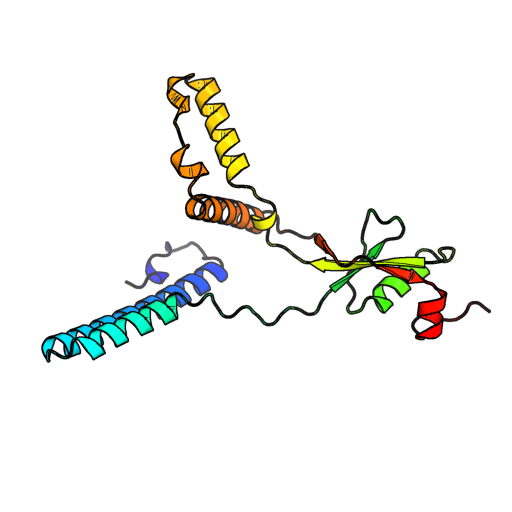A 1 105 ? -13.583 1.323 28.438 1.00 91.62 105 ALA A O 1
ATOM 791 N N . PRO A 1 106 ? -12.472 3.239 28.781 1.00 92.62 106 PRO A N 1
ATOM 792 C CA . PRO A 1 106 ? -13.640 4.074 28.502 1.00 92.62 106 PRO A CA 1
ATOM 793 C C . PRO A 1 106 ? -13.927 4.204 26.996 1.00 92.62 106 PRO A C 1
ATOM 795 O O . PRO A 1 106 ? -15.040 4.571 26.603 1.00 92.62 106 PRO A O 1
ATOM 798 N N . ALA A 1 107 ? -12.923 3.944 26.158 1.00 95.75 107 ALA A N 1
ATOM 799 C CA . ALA A 1 107 ? -12.982 4.053 24.710 1.00 95.75 107 ALA A CA 1
ATOM 800 C C . ALA A 1 107 ? -11.879 3.214 24.051 1.00 95.75 107 ALA A C 1
ATOM 802 O O . ALA A 1 107 ? -10.892 2.878 24.702 1.00 95.75 107 ALA A O 1
ATOM 803 N N . ILE A 1 108 ? -12.054 2.927 22.763 1.00 97.31 108 ILE A N 1
ATOM 804 C CA . ILE A 1 108 ? -11.128 2.165 21.920 1.00 97.31 108 ILE A CA 1
ATOM 805 C C . ILE A 1 108 ? -10.921 2.915 20.606 1.00 97.31 108 ILE A C 1
ATOM 807 O O . ILE A 1 108 ? -11.848 3.542 20.085 1.00 97.31 108 ILE A O 1
ATOM 811 N N . GLU A 1 109 ? -9.710 2.866 20.065 1.00 97.75 109 GLU A N 1
ATOM 812 C CA . GLU A 1 109 ? -9.445 3.372 18.723 1.00 97.75 109 GLU A CA 1
ATOM 813 C C . GLU A 1 109 ? -9.803 2.317 17.683 1.00 97.75 109 GLU A C 1
ATOM 815 O O . GLU A 1 109 ? -9.542 1.134 17.858 1.00 97.75 109 GLU A O 1
ATOM 820 N N . VAL A 1 110 ? -10.407 2.745 16.583 1.00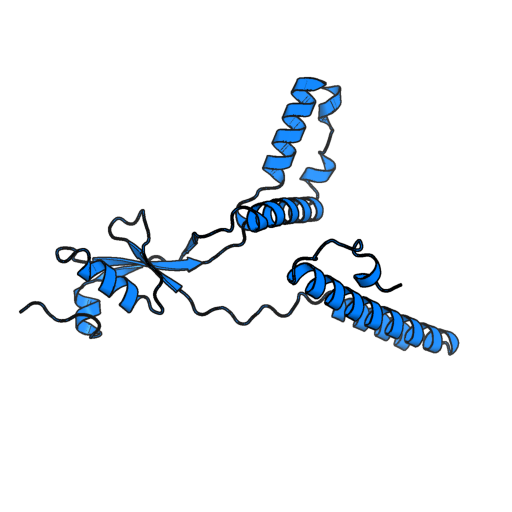 97.75 110 VAL A N 1
ATOM 821 C CA . VAL A 1 110 ? -10.787 1.887 15.466 1.00 97.75 110 VAL A CA 1
ATOM 822 C C . VAL A 1 110 ? -10.316 2.523 14.177 1.00 97.75 110 VAL A C 1
ATOM 824 O O . VAL A 1 110 ? -10.480 3.727 13.978 1.00 97.75 110 VAL A O 1
ATOM 827 N N . ALA A 1 111 ? -9.759 1.713 13.289 1.00 97.38 111 ALA A N 1
ATOM 828 C CA . ALA A 1 111 ? -9.268 2.157 11.997 1.00 97.38 111 ALA A CA 1
ATOM 829 C C . ALA A 1 111 ? -9.752 1.252 10.869 1.00 97.38 111 ALA A C 1
ATOM 831 O O . ALA A 1 111 ? -10.057 0.077 11.074 1.00 97.38 111 ALA A O 1
ATOM 832 N N . GLU A 1 112 ? -9.805 1.815 9.668 1.00 96.12 112 GLU A N 1
ATOM 833 C CA . GLU A 1 112 ? -10.010 1.074 8.430 1.00 96.12 112 GLU A CA 1
ATOM 834 C C . GLU A 1 112 ? -8.679 0.469 7.969 1.00 96.12 112 GLU A C 1
ATOM 836 O O . GLU A 1 112 ? -7.644 1.134 7.969 1.00 96.12 112 GLU A O 1
ATOM 841 N N . CYS A 1 113 ? -8.713 -0.798 7.575 1.00 95.12 113 CYS A N 1
ATOM 842 C CA . CYS A 1 113 ? -7.567 -1.589 7.160 1.00 95.12 113 CYS A CA 1
ATOM 843 C C . CYS A 1 113 ? -7.465 -1.608 5.640 1.00 95.12 113 CYS A C 1
ATOM 845 O O . CYS A 1 113 ? -8.362 -2.091 4.947 1.00 95.12 113 CYS A O 1
ATOM 847 N N . VAL A 1 114 ? -6.329 -1.154 5.121 1.00 92.75 114 VAL A N 1
ATOM 848 C CA . VAL A 1 114 ? -6.016 -1.184 3.696 1.00 92.75 114 VAL A CA 1
ATOM 849 C C . VAL A 1 114 ? -4.902 -2.185 3.451 1.00 92.75 114 VAL A C 1
ATOM 851 O O . VAL A 1 114 ? -3.755 -2.003 3.868 1.00 92.75 114 VAL A O 1
ATOM 854 N N . ARG A 1 115 ? -5.228 -3.256 2.726 1.00 90.25 115 ARG A N 1
ATOM 855 C CA . ARG A 1 115 ? -4.220 -4.194 2.237 1.00 90.25 115 ARG A CA 1
ATOM 856 C C . ARG A 1 115 ? -3.519 -3.603 1.025 1.00 90.25 115 ARG A C 1
ATOM 858 O O . ARG A 1 115 ? -4.148 -3.077 0.106 1.00 90.25 115 ARG A O 1
ATOM 865 N N . ARG A 1 116 ? -2.196 -3.707 1.023 1.00 88.56 116 ARG A N 1
ATOM 866 C CA . ARG A 1 116 ? -1.343 -3.243 -0.067 1.00 88.56 116 ARG A CA 1
ATOM 867 C C . ARG A 1 116 ? -0.515 -4.411 -0.598 1.00 88.56 116 ARG A C 1
ATOM 869 O O . ARG A 1 116 ? -0.089 -5.249 0.199 1.00 88.56 116 ARG A O 1
ATOM 876 N N . PRO A 1 117 ? -0.267 -4.483 -1.915 1.00 89.88 117 PRO A N 1
ATOM 877 C CA . PRO A 1 117 ? 0.711 -5.424 -2.446 1.00 89.88 117 PRO A CA 1
ATOM 878 C C . PRO A 1 117 ? 2.110 -5.074 -1.929 1.00 89.88 117 PRO A C 1
ATOM 880 O O . PRO A 1 117 ? 2.385 -3.915 -1.616 1.00 89.88 117 PRO A O 1
ATOM 883 N N . ALA A 1 118 ? 3.021 -6.050 -1.915 1.00 92.62 118 ALA A N 1
ATOM 884 C CA . ALA A 1 118 ? 4.409 -5.829 -1.500 1.00 92.62 118 ALA A CA 1
ATOM 885 C C . ALA A 1 118 ? 5.098 -4.669 -2.249 1.00 92.62 118 ALA A C 1
ATOM 887 O O . ALA A 1 118 ? 5.903 -3.959 -1.653 1.00 92.62 118 ALA A O 1
ATOM 888 N N . SER A 1 119 ? 4.750 -4.426 -3.520 1.00 92.00 119 SER A N 1
ATOM 889 C CA . SER A 1 119 ? 5.302 -3.318 -4.316 1.00 92.00 119 SER A CA 1
ATOM 890 C C . SER A 1 119 ? 5.034 -1.936 -3.717 1.00 92.00 119 SER A C 1
ATOM 892 O O . SER A 1 119 ? 5.817 -1.027 -3.948 1.00 92.00 119 SER A O 1
ATOM 894 N N . ALA A 1 120 ? 3.976 -1.766 -2.915 1.00 93.06 120 ALA A N 1
ATOM 895 C CA . ALA A 1 120 ? 3.692 -0.501 -2.234 1.00 93.06 120 ALA A CA 1
ATOM 896 C C . ALA A 1 120 ? 4.705 -0.166 -1.123 1.00 93.06 120 ALA A C 1
ATOM 898 O O . ALA A 1 120 ? 4.751 0.969 -0.660 1.00 93.06 120 ALA A O 1
ATOM 899 N N . PHE A 1 121 ? 5.499 -1.150 -0.691 1.00 94.75 121 PHE A N 1
ATOM 900 C CA . PHE A 1 121 ? 6.535 -1.008 0.335 1.00 94.75 121 PHE A CA 1
ATOM 901 C C . PHE A 1 121 ? 7.952 -1.062 -0.251 1.00 94.75 121 PHE A C 1
ATOM 903 O O . PHE A 1 121 ? 8.931 -1.134 0.491 1.00 94.75 121 PHE A O 1
ATOM 910 N N . VAL A 1 122 ? 8.075 -1.048 -1.581 1.00 95.38 122 VAL A N 1
ATOM 911 C CA . VAL A 1 122 ? 9.351 -1.028 -2.295 1.00 95.38 122 VAL A CA 1
ATOM 912 C C . VAL A 1 122 ? 9.563 0.360 -2.879 1.00 95.38 122 VAL A C 1
ATOM 914 O O . VAL A 1 122 ? 8.657 0.928 -3.475 1.00 95.38 122 VAL A O 1
ATOM 917 N N . SER A 1 123 ? 10.780 0.881 -2.749 1.00 95.88 123 SER A N 1
ATOM 918 C CA . SER A 1 123 ? 11.207 2.104 -3.427 1.00 95.88 123 SER A CA 1
ATOM 919 C C . SER A 1 123 ? 12.260 1.765 -4.472 1.00 95.88 123 SER A C 1
ATOM 921 O O . SER A 1 123 ? 13.323 1.233 -4.138 1.00 95.88 123 SER A O 1
ATOM 923 N N . GLY A 1 124 ? 11.964 2.071 -5.736 1.00 95.19 124 GLY A N 1
ATOM 924 C CA . GLY A 1 124 ? 12.908 1.891 -6.836 1.00 95.19 124 GLY A CA 1
ATOM 925 C C . GLY A 1 124 ? 14.126 2.795 -6.675 1.00 95.19 124 GLY A C 1
ATOM 926 O O . GLY A 1 124 ? 15.246 2.364 -6.936 1.00 95.19 124 GLY A O 1
ATOM 927 N N . GLU A 1 125 ? 13.918 4.002 -6.144 1.00 94.94 125 GLU A N 1
ATOM 928 C CA . GLU A 1 125 ? 14.979 4.972 -5.864 1.00 94.94 125 GLU A CA 1
ATOM 929 C C . GLU A 1 125 ? 16.013 4.400 -4.892 1.00 94.94 125 GLU A C 1
ATOM 931 O O . GLU A 1 125 ? 17.194 4.383 -5.220 1.00 94.94 125 GLU A O 1
ATOM 936 N N . PHE A 1 126 ? 15.585 3.829 -3.758 1.00 95.88 126 PHE A N 1
ATOM 937 C CA . PHE A 1 126 ? 16.516 3.226 -2.794 1.00 95.88 126 PHE A CA 1
ATOM 938 C C . PHE A 1 126 ? 17.259 2.010 -3.366 1.00 95.88 126 PHE A C 1
ATOM 940 O O . PHE A 1 126 ? 18.423 1.781 -3.035 1.00 95.88 126 PHE A O 1
ATOM 947 N N . VAL A 1 127 ? 16.614 1.224 -4.236 1.00 96.06 127 VAL A N 1
ATOM 948 C CA . VAL A 1 127 ? 17.270 0.094 -4.917 1.00 96.06 127 VAL A CA 1
ATOM 949 C C . VAL A 1 127 ? 18.359 0.590 -5.872 1.00 96.06 127 VAL A C 1
ATOM 951 O O . VAL A 1 127 ? 19.448 0.014 -5.921 1.00 96.06 127 VAL A O 1
ATOM 954 N N . VAL A 1 128 ? 18.077 1.647 -6.635 1.00 96.62 128 VAL A N 1
ATOM 955 C CA . VAL A 1 128 ? 19.039 2.244 -7.569 1.00 96.62 128 VAL A CA 1
ATOM 956 C C . VAL A 1 128 ? 20.166 2.947 -6.819 1.00 96.62 128 VAL A C 1
ATOM 958 O O . VAL A 1 128 ? 21.324 2.753 -7.176 1.00 96.62 128 VAL A O 1
ATOM 961 N N . GLU A 1 129 ? 19.855 3.684 -5.755 1.00 95.56 129 GLU A N 1
ATOM 962 C CA . GLU A 1 129 ? 20.835 4.375 -4.914 1.00 95.56 129 GLU A CA 1
ATOM 963 C C . GLU A 1 129 ? 21.844 3.389 -4.303 1.00 95.56 129 GLU A C 1
ATOM 965 O O . GLU A 1 129 ? 23.052 3.596 -4.420 1.00 95.56 129 GLU A O 1
ATOM 970 N N . ASP A 1 130 ? 21.388 2.262 -3.737 1.00 97.31 130 ASP A N 1
ATOM 971 C CA . ASP A 1 130 ? 22.285 1.212 -3.223 1.00 97.31 130 ASP A CA 1
ATOM 972 C C . ASP A 1 130 ? 23.185 0.637 -4.333 1.00 97.31 130 ASP A C 1
ATOM 974 O O . ASP A 1 130 ? 24.375 0.387 -4.114 1.00 97.31 130 ASP A O 1
ATOM 978 N N . ALA A 1 131 ? 22.659 0.468 -5.551 1.00 97.25 131 ALA A N 1
ATOM 979 C CA . ALA A 1 131 ? 23.454 0.014 -6.689 1.00 97.25 131 ALA A CA 1
ATOM 980 C C . ALA A 1 131 ? 24.506 1.055 -7.117 1.00 97.25 131 ALA A C 1
ATOM 982 O O . ALA A 1 131 ? 25.666 0.688 -7.329 1.00 97.25 131 ALA A O 1
ATOM 983 N N . GLN A 1 132 ? 24.129 2.334 -7.209 1.00 97.00 132 GLN A N 1
ATOM 984 C CA . GLN A 1 132 ? 25.033 3.438 -7.538 1.00 97.00 132 GLN A CA 1
ATOM 985 C C . GLN A 1 132 ? 26.147 3.570 -6.498 1.00 97.00 132 GLN A C 1
ATOM 987 O O . GLN A 1 132 ? 27.320 3.617 -6.870 1.00 97.00 132 GLN A O 1
ATOM 992 N N . GLN A 1 133 ? 25.808 3.526 -5.206 1.00 97.06 133 GLN A N 1
ATOM 993 C CA . GLN A 1 133 ? 26.788 3.592 -4.124 1.00 97.06 133 GLN A CA 1
ATOM 994 C C . GLN A 1 133 ? 27.800 2.446 -4.221 1.00 97.06 133 GLN A C 1
ATOM 996 O O . GLN A 1 133 ? 29.006 2.677 -4.169 1.00 97.06 133 GLN A O 1
ATOM 1001 N N . ARG A 1 134 ? 27.342 1.209 -4.450 1.00 97.94 134 ARG A N 1
ATOM 1002 C CA . ARG A 1 134 ? 28.242 0.054 -4.622 1.00 97.94 134 ARG A CA 1
ATOM 1003 C C . ARG A 1 134 ? 29.148 0.182 -5.841 1.00 97.94 134 ARG A C 1
ATOM 1005 O O . ARG A 1 134 ? 30.304 -0.248 -5.792 1.00 97.94 134 ARG A O 1
ATOM 1012 N N . ALA A 1 135 ? 28.637 0.737 -6.938 1.00 98.06 135 ALA A N 1
ATOM 1013 C CA . ALA A 1 135 ? 29.432 0.982 -8.133 1.00 98.06 135 ALA A CA 1
ATOM 1014 C C . ALA A 1 135 ? 30.487 2.065 -7.883 1.00 98.06 135 ALA A C 1
ATOM 1016 O O . ALA A 1 135 ? 31.648 1.866 -8.239 1.00 98.06 135 ALA A O 1
ATOM 1017 N N . PHE A 1 136 ? 30.122 3.154 -7.204 1.00 97.56 136 PHE A N 1
ATOM 1018 C CA . PHE A 1 136 ? 31.053 4.207 -6.812 1.00 97.56 136 PHE A CA 1
ATOM 1019 C C . PHE A 1 136 ? 32.127 3.690 -5.847 1.00 97.56 136 PHE A C 1
ATOM 1021 O O . PHE A 1 136 ? 33.313 3.909 -6.073 1.00 97.56 136 PHE A O 1
ATOM 1028 N N . ASP A 1 137 ? 31.757 2.909 -4.833 1.00 98.06 137 ASP A N 1
ATOM 1029 C CA . ASP A 1 137 ? 32.717 2.299 -3.904 1.00 98.06 137 ASP A CA 1
ATOM 1030 C C . ASP A 1 137 ? 33.709 1.366 -4.622 1.00 98.06 137 ASP A C 1
ATOM 1032 O O . ASP A 1 137 ? 34.865 1.233 -4.215 1.00 98.06 137 ASP A O 1
ATOM 1036 N N . SER A 1 138 ? 33.272 0.723 -5.710 1.00 98.00 138 SER A N 1
ATOM 1037 C CA . SER A 1 138 ? 34.081 -0.236 -6.473 1.00 98.00 138 SER A CA 1
ATOM 1038 C C . SER A 1 138 ? 34.934 0.411 -7.568 1.00 98.00 138 SER A C 1
ATOM 1040 O O . SER A 1 138 ? 36.024 -0.076 -7.872 1.00 98.00 138 SER A O 1
ATOM 1042 N N . CYS A 1 139 ? 34.431 1.468 -8.205 1.00 97.94 139 CYS A N 1
ATOM 1043 C CA . CYS A 1 139 ? 34.988 2.034 -9.436 1.00 97.94 139 CYS A CA 1
ATOM 1044 C C . CYS A 1 139 ? 35.330 3.529 -9.331 1.00 97.94 139 CYS A C 1
ATOM 1046 O O . CYS A 1 139 ? 35.917 4.084 -10.261 1.00 97.94 139 CYS A O 1
ATOM 1048 N N . GLY A 1 140 ? 35.012 4.168 -8.206 1.00 96.56 140 GLY A N 1
ATOM 1049 C CA . GLY A 1 140 ? 35.187 5.597 -7.970 1.00 96.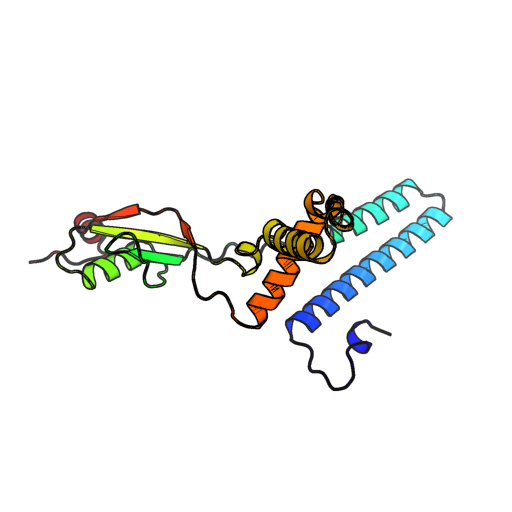56 140 GLY A CA 1
ATOM 1050 C C . GLY A 1 140 ? 34.351 6.455 -8.918 1.00 96.56 140 GLY A C 1
ATOM 1051 O O . GLY A 1 140 ? 33.302 6.041 -9.410 1.00 96.56 140 GLY A O 1
ATOM 1052 N N . GLU A 1 141 ? 34.878 7.639 -9.229 1.00 96.19 141 GLU A N 1
ATOM 1053 C CA . GLU A 1 141 ? 34.263 8.639 -10.118 1.00 96.19 141 GLU A CA 1
ATOM 1054 C C . GLU A 1 141 ? 33.886 8.082 -11.502 1.00 96.19 141 GLU A C 1
ATOM 1056 O O . GLU A 1 141 ? 32.964 8.575 -12.139 1.00 96.19 141 GLU A O 1
ATOM 1061 N N . ALA A 1 142 ? 34.526 7.000 -11.965 1.00 96.75 142 ALA A N 1
ATOM 1062 C CA . ALA A 1 142 ? 34.171 6.366 -13.237 1.00 96.75 142 ALA A CA 1
ATOM 1063 C C . ALA A 1 142 ? 32.733 5.806 -13.273 1.00 96.75 142 ALA A C 1
ATOM 1065 O O . ALA A 1 142 ? 32.224 5.532 -14.360 1.00 96.75 142 ALA A O 1
ATOM 1066 N N . ALA A 1 143 ? 32.097 5.608 -12.114 1.00 96.31 143 ALA A N 1
ATOM 1067 C CA . ALA A 1 143 ? 30.721 5.135 -11.988 1.00 96.31 143 ALA A CA 1
ATOM 1068 C C . ALA A 1 143 ? 29.713 6.232 -11.594 1.00 96.31 143 ALA A C 1
ATOM 1070 O O . ALA A 1 143 ? 28.535 5.915 -11.464 1.00 96.31 143 ALA A O 1
ATOM 1071 N N . GLU A 1 144 ? 30.142 7.491 -11.425 1.00 91.69 144 GLU A N 1
ATOM 1072 C CA . GLU A 1 144 ? 29.301 8.602 -10.936 1.00 91.69 144 GLU A CA 1
ATOM 1073 C C . GLU A 1 144 ? 28.022 8.804 -11.766 1.00 91.69 144 GLU A C 1
ATOM 1075 O O . GLU A 1 144 ? 26.953 9.048 -11.213 1.00 91.69 144 GLU A O 1
ATOM 1080 N N . ASP A 1 145 ? 28.110 8.631 -13.087 1.00 94.38 145 ASP A N 1
ATOM 1081 C CA . ASP A 1 145 ? 26.980 8.850 -13.998 1.00 94.38 145 ASP A CA 1
ATOM 1082 C C . ASP A 1 145 ? 26.099 7.611 -14.229 1.00 94.38 145 ASP A C 1
ATOM 1084 O O . ASP A 1 145 ? 25.080 7.670 -14.928 1.00 94.38 145 ASP A O 1
ATOM 1088 N N . TRP A 1 146 ? 26.483 6.452 -13.692 1.00 96.69 146 TRP A N 1
ATOM 1089 C CA . TRP A 1 146 ? 25.764 5.210 -13.952 1.00 96.69 146 TRP A CA 1
ATOM 1090 C C . TRP A 1 146 ? 24.370 5.251 -13.312 1.00 96.69 146 TRP A C 1
ATOM 1092 O O . TRP A 1 146 ? 24.246 5.520 -12.126 1.00 96.69 146 TRP A O 1
ATOM 1102 N N . LEU A 1 147 ? 23.323 4.952 -14.095 1.00 95.56 147 LEU A N 1
ATOM 1103 C CA . LEU A 1 147 ? 21.897 4.944 -13.703 1.00 95.56 147 LEU A CA 1
ATOM 1104 C C . LEU A 1 147 ? 21.225 6.312 -13.472 1.00 95.56 147 LEU A C 1
ATOM 1106 O O . LEU A 1 147 ? 20.031 6.327 -13.180 1.00 95.56 147 LEU A O 1
ATOM 1110 N N . ASN A 1 148 ? 21.898 7.444 -13.709 1.00 93.81 148 ASN A N 1
ATOM 1111 C CA . ASN A 1 148 ? 21.281 8.773 -13.544 1.00 93.81 148 ASN A CA 1
ATOM 1112 C C . ASN A 1 148 ? 20.013 8.967 -14.397 1.00 93.81 148 ASN A C 1
ATOM 1114 O O . ASN A 1 148 ? 19.016 9.500 -13.912 1.00 93.81 148 ASN A O 1
ATOM 1118 N N . ASP A 1 149 ? 20.013 8.465 -15.635 1.00 93.75 149 ASP A N 1
ATOM 1119 C CA . ASP A 1 149 ? 18.837 8.523 -16.517 1.00 93.75 149 ASP A CA 1
ATOM 1120 C C . ASP A 1 149 ? 17.684 7.635 -16.024 1.00 93.75 149 ASP A C 1
ATOM 1122 O O . ASP A 1 149 ? 16.517 7.930 -16.268 1.00 93.75 149 ASP A O 1
ATOM 1126 N N . VAL A 1 150 ? 18.005 6.545 -15.322 1.00 92.25 150 VAL A N 1
ATOM 1127 C CA . VAL A 1 150 ? 17.018 5.581 -14.821 1.00 92.25 150 VAL A CA 1
ATOM 1128 C C . VAL A 1 150 ? 16.283 6.156 -13.612 1.00 92.25 150 VAL A C 1
ATOM 1130 O O . VAL A 1 150 ? 15.067 6.021 -13.537 1.00 92.25 150 VAL A O 1
ATOM 1133 N N . VAL A 1 151 ? 16.983 6.860 -12.713 1.00 91.56 151 VAL A N 1
ATOM 1134 C CA . VAL A 1 151 ? 16.386 7.498 -11.520 1.00 91.56 151 VAL A CA 1
ATOM 1135 C C . VAL A 1 151 ? 15.295 8.508 -11.887 1.00 91.56 151 VAL A C 1
ATOM 1137 O O . VAL A 1 151 ? 14.283 8.610 -11.199 1.00 91.56 151 VAL A O 1
ATOM 1140 N N . VAL A 1 152 ? 15.480 9.257 -12.976 1.00 93.00 152 VAL A N 1
ATOM 1141 C CA . VAL A 1 152 ? 14.512 10.278 -13.411 1.00 93.00 152 VAL A CA 1
ATOM 1142 C C . VAL A 1 152 ? 13.388 9.716 -14.289 1.00 93.00 152 VAL A C 1
ATOM 1144 O O . VAL A 1 152 ? 12.405 10.415 -14.548 1.00 93.00 152 VAL A O 1
ATOM 1147 N N . ASP A 1 153 ? 13.505 8.466 -14.745 1.00 95.62 153 ASP A N 1
ATOM 1148 C CA . ASP A 1 153 ? 12.473 7.778 -15.516 1.00 95.62 153 ASP A CA 1
ATOM 1149 C C . ASP A 1 153 ? 11.475 7.084 -14.578 1.00 95.62 153 ASP A C 1
ATOM 1151 O O . ASP A 1 153 ? 11.669 5.954 -14.120 1.00 95.62 153 ASP A O 1
ATOM 1155 N N . ARG A 1 154 ? 10.351 7.763 -14.321 1.00 93.56 154 ARG A N 1
ATOM 1156 C CA . ARG A 1 154 ? 9.283 7.245 -13.456 1.00 93.56 154 ARG A CA 1
ATOM 1157 C C . ARG A 1 154 ? 8.721 5.906 -13.940 1.00 93.56 154 ARG A C 1
ATOM 1159 O O . ARG A 1 154 ? 8.397 5.067 -13.110 1.00 93.56 154 ARG A O 1
ATOM 1166 N N . ALA A 1 155 ? 8.638 5.678 -15.253 1.00 93.94 155 ALA A N 1
ATOM 1167 C CA . ALA A 1 155 ? 8.116 4.419 -15.778 1.00 93.94 155 ALA A CA 1
ATOM 1168 C C . ALA A 1 155 ? 9.087 3.259 -15.510 1.00 93.94 155 ALA A C 1
ATOM 1170 O O . ALA A 1 155 ? 8.651 2.167 -15.144 1.00 93.94 155 ALA A O 1
ATOM 1171 N N . ALA A 1 156 ? 10.395 3.504 -15.634 1.00 93.00 156 ALA A N 1
ATOM 1172 C CA . ALA A 1 156 ? 11.417 2.526 -15.271 1.00 93.00 156 ALA A CA 1
ATOM 1173 C C . ALA A 1 156 ? 11.427 2.237 -13.760 1.00 93.00 156 ALA A C 1
ATOM 1175 O O . ALA A 1 156 ? 11.582 1.083 -13.354 1.00 93.00 156 ALA A O 1
ATOM 1176 N N . MET A 1 157 ? 11.223 3.261 -12.924 1.00 95.00 157 MET A N 1
ATOM 1177 C CA . MET A 1 157 ? 11.121 3.091 -11.472 1.00 95.00 157 MET A CA 1
ATOM 1178 C C . MET A 1 157 ? 9.875 2.291 -11.069 1.00 95.00 157 MET A C 1
ATOM 1180 O O . MET A 1 157 ? 9.990 1.352 -10.284 1.00 95.00 157 MET A O 1
ATOM 1184 N N . ASP A 1 158 ? 8.713 2.588 -11.657 1.00 92.12 158 ASP A N 1
ATOM 1185 C CA . ASP A 1 158 ? 7.471 1.839 -11.413 1.00 92.12 158 ASP A CA 1
ATOM 1186 C C . ASP A 1 158 ? 7.616 0.371 -11.842 1.00 92.12 158 ASP A C 1
ATOM 1188 O O . ASP A 1 158 ? 7.148 -0.548 -11.163 1.00 92.12 158 ASP A O 1
ATOM 1192 N N . GLU A 1 159 ? 8.296 0.124 -12.967 1.00 93.81 159 GLU A N 1
ATOM 1193 C CA . GLU A 1 159 ? 8.613 -1.230 -13.411 1.00 93.81 159 GLU A CA 1
ATOM 1194 C C . GLU A 1 159 ? 9.507 -1.963 -12.396 1.00 93.81 159 GLU A C 1
ATOM 1196 O O . GLU A 1 159 ? 9.224 -3.118 -12.057 1.00 93.81 159 GLU A O 1
ATOM 1201 N N . LEU A 1 160 ? 10.561 -1.309 -11.898 1.00 95.44 160 LEU A N 1
ATOM 1202 C CA . LEU A 1 160 ? 11.479 -1.875 -10.909 1.00 95.44 160 LEU A CA 1
ATOM 1203 C C . LEU A 1 160 ? 10.762 -2.213 -9.594 1.00 95.44 160 LEU A C 1
ATOM 1205 O O . LEU A 1 160 ? 10.886 -3.338 -9.103 1.00 95.44 160 LEU A O 1
ATOM 1209 N N . GLU A 1 161 ? 9.983 -1.275 -9.054 1.00 96.38 161 GLU A N 1
ATOM 1210 C CA . GLU A 1 161 ? 9.185 -1.449 -7.833 1.00 96.38 161 GLU A CA 1
ATOM 1211 C C . GLU A 1 161 ? 8.210 -2.615 -7.965 1.00 96.38 161 GLU A C 1
ATOM 1213 O O . GLU A 1 161 ? 8.118 -3.460 -7.070 1.00 96.38 161 GLU A O 1
ATOM 1218 N N . ARG A 1 162 ? 7.532 -2.718 -9.115 1.00 95.38 162 ARG A N 1
ATOM 1219 C CA . ARG A 1 162 ? 6.631 -3.832 -9.401 1.00 95.38 162 ARG A CA 1
ATOM 1220 C C . ARG A 1 162 ?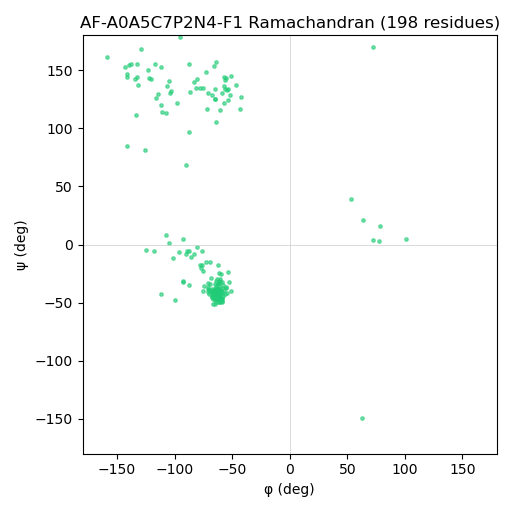 7.381 -5.161 -9.441 1.00 95.38 162 ARG A C 1
ATOM 1222 O O . ARG A 1 162 ? 6.951 -6.096 -8.781 1.00 95.38 162 ARG A O 1
ATOM 1229 N N . HIS A 1 163 ? 8.498 -5.276 -10.163 1.00 96.06 163 HIS A N 1
ATOM 1230 C CA . HIS A 1 163 ? 9.227 -6.553 -10.257 1.00 96.06 163 HIS A CA 1
ATOM 1231 C C . HIS A 1 163 ? 9.775 -7.021 -8.906 1.00 96.06 163 HIS A C 1
ATOM 1233 O O . HIS A 1 163 ? 9.691 -8.208 -8.583 1.00 96.06 163 HIS A O 1
ATOM 1239 N N . VAL A 1 164 ? 10.333 -6.105 -8.111 1.00 96.38 164 VAL A N 1
ATOM 1240 C CA . VAL A 1 164 ? 10.821 -6.423 -6.762 1.00 96.38 164 VAL A CA 1
ATOM 1241 C C . VAL A 1 164 ? 9.647 -6.779 -5.847 1.00 96.38 164 VAL A C 1
ATOM 1243 O O . VAL A 1 164 ? 9.710 -7.784 -5.139 1.00 96.38 164 VAL A O 1
ATOM 1246 N N . GLY A 1 165 ? 8.553 -6.017 -5.909 1.00 95.25 165 GLY A N 1
ATOM 1247 C CA . GLY A 1 165 ? 7.326 -6.292 -5.169 1.00 95.25 165 GLY A CA 1
ATOM 1248 C C . GLY A 1 165 ? 6.722 -7.656 -5.504 1.00 95.25 165 GLY A C 1
ATOM 1249 O O . GLY A 1 165 ? 6.461 -8.444 -4.600 1.00 95.25 165 GLY A O 1
ATOM 1250 N N . ASP A 1 166 ? 6.577 -7.988 -6.785 1.00 94.31 166 ASP A N 1
ATOM 1251 C CA . ASP A 1 166 ? 6.075 -9.285 -7.253 1.00 94.31 166 ASP A CA 1
ATOM 1252 C C . ASP A 1 166 ? 6.965 -10.435 -6.749 1.00 94.31 166 ASP A C 1
ATOM 1254 O O . ASP A 1 166 ? 6.478 -11.482 -6.307 1.00 94.31 166 ASP A O 1
ATOM 1258 N N . TRP A 1 167 ? 8.290 -10.241 -6.768 1.00 96.81 167 TRP A N 1
ATOM 1259 C CA . TRP A 1 167 ? 9.248 -11.226 -6.269 1.00 96.81 167 TRP A CA 1
ATOM 1260 C C . TRP A 1 167 ? 9.123 -11.469 -4.759 1.00 96.81 167 TRP A C 1
ATOM 1262 O O . TRP A 1 167 ? 9.217 -12.630 -4.337 1.00 96.81 167 TRP A O 1
ATOM 1272 N N . LEU A 1 168 ? 8.917 -10.401 -3.976 1.00 96.31 168 LEU A N 1
ATOM 1273 C CA . LEU A 1 168 ? 8.683 -10.453 -2.529 1.00 96.31 168 LEU A CA 1
ATOM 1274 C C . LEU A 1 168 ? 7.351 -11.135 -2.225 1.00 96.31 168 LEU A C 1
ATOM 1276 O O . LEU A 1 168 ? 7.326 -12.122 -1.496 1.00 96.31 168 LEU A O 1
ATOM 1280 N N . GLN A 1 169 ? 6.273 -10.685 -2.868 1.00 94.19 169 GLN A N 1
ATOM 1281 C CA . GLN A 1 169 ? 4.921 -11.208 -2.686 1.00 94.19 169 GLN A CA 1
ATOM 1282 C C . GLN A 1 169 ? 4.845 -12.722 -2.927 1.00 94.19 169 GLN A C 1
ATOM 1284 O O . GLN A 1 169 ? 4.119 -13.426 -2.232 1.00 94.19 169 GLN A O 1
ATOM 1289 N N . ALA A 1 170 ? 5.601 -13.240 -3.899 1.00 93.62 170 ALA A N 1
ATOM 1290 C CA . ALA A 1 170 ? 5.639 -14.668 -4.209 1.00 93.62 170 ALA A CA 1
ATOM 1291 C C . ALA A 1 170 ? 6.384 -15.527 -3.166 1.00 93.62 170 ALA A C 1
ATOM 1293 O O . ALA A 1 170 ? 6.285 -16.754 -3.212 1.00 93.62 170 ALA A O 1
ATOM 1294 N N . ARG A 1 171 ? 7.173 -14.919 -2.273 1.00 96.19 171 ARG A N 1
ATOM 1295 C CA . ARG A 1 171 ? 8.018 -15.614 -1.284 1.00 96.19 171 ARG A CA 1
ATOM 1296 C C . ARG A 1 171 ? 7.543 -15.415 0.140 1.00 96.19 171 ARG A C 1
ATOM 1298 O O . ARG A 1 171 ? 7.549 -16.372 0.906 1.00 96.19 171 ARG A O 1
ATOM 1305 N N . ASP A 1 172 ? 7.163 -14.190 0.457 1.00 94.12 172 ASP A N 1
ATOM 1306 C CA . ASP A 1 172 ? 6.664 -13.787 1.759 1.00 94.12 172 ASP A CA 1
ATOM 1307 C C . ASP A 1 172 ? 5.529 -12.775 1.545 1.00 94.12 172 ASP A C 1
ATOM 1309 O O . ASP A 1 172 ? 5.766 -11.567 1.440 1.00 94.12 172 ASP A O 1
ATOM 1313 N N . PRO A 1 173 ? 4.296 -13.269 1.324 1.00 91.69 173 PRO A N 1
ATOM 1314 C CA . PRO A 1 173 ? 3.139 -12.421 1.083 1.00 91.69 173 PRO A CA 1
ATOM 1315 C C . PRO A 1 173 ? 2.913 -11.420 2.219 1.00 91.69 173 PRO A C 1
ATOM 1317 O O . PRO A 1 173 ? 3.003 -11.779 3.390 1.00 91.69 173 PRO A O 1
ATOM 1320 N N . VAL A 1 174 ? 2.513 -10.189 1.888 1.00 91.44 174 VAL A N 1
ATOM 1321 C CA . VAL A 1 174 ? 2.081 -9.210 2.898 1.00 91.44 174 VAL A CA 1
ATOM 1322 C C . VAL A 1 174 ? 0.871 -9.756 3.663 1.00 91.44 174 VAL A C 1
ATOM 1324 O O . VAL A 1 174 ? -0.202 -9.947 3.090 1.00 91.44 174 VAL A O 1
ATOM 1327 N N . THR A 1 175 ? 1.039 -9.995 4.964 1.00 90.25 175 THR A N 1
ATOM 1328 C CA . THR A 1 175 ? -0.037 -10.445 5.865 1.00 90.25 175 THR A CA 1
ATOM 1329 C C . THR A 1 175 ? -0.608 -9.326 6.731 1.00 90.25 175 THR A C 1
ATOM 1331 O O . THR A 1 175 ? -1.651 -9.514 7.353 1.00 90.25 175 THR A O 1
ATOM 1334 N N . PHE A 1 176 ? 0.057 -8.172 6.770 1.00 91.00 176 PHE A N 1
ATOM 1335 C CA . PHE A 1 176 ? -0.347 -6.989 7.528 1.00 91.00 176 PHE A CA 1
ATOM 1336 C C . PHE A 1 176 ? -1.133 -5.992 6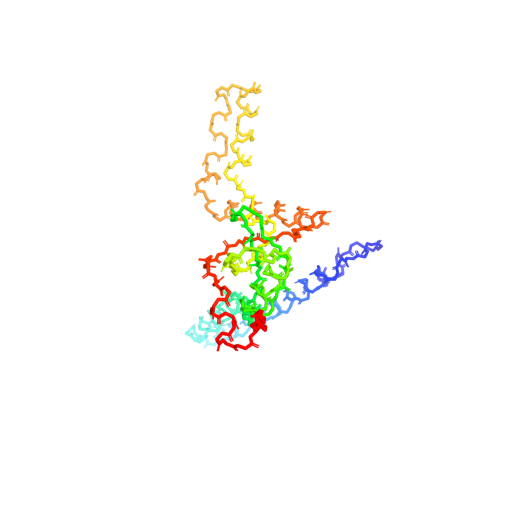.660 1.00 91.00 176 PHE A C 1
ATOM 1338 O O . PHE A 1 176 ? -1.365 -6.217 5.469 1.00 91.00 176 PHE A O 1
ATOM 1345 N N . PHE A 1 177 ? -1.571 -4.894 7.268 1.00 92.88 177 PHE A N 1
ATOM 1346 C CA . PHE A 1 177 ? -2.348 -3.840 6.621 1.00 92.88 177 PHE A CA 1
ATOM 1347 C C . PHE A 1 177 ? -1.862 -2.455 7.061 1.00 92.88 177 PHE A C 1
ATOM 1349 O O . PHE A 1 177 ? -1.269 -2.293 8.125 1.00 92.88 177 PHE A O 1
ATOM 1356 N N . GLU A 1 178 ? -2.113 -1.461 6.215 1.00 92.69 178 GLU A N 1
ATOM 1357 C CA . GLU A 1 178 ? -2.045 -0.045 6.573 1.00 92.69 178 GLU A CA 1
ATOM 1358 C C . GLU A 1 178 ? -3.351 0.339 7.282 1.00 92.69 178 GLU A C 1
ATOM 1360 O O . GLU A 1 178 ? -4.419 -0.136 6.894 1.00 92.69 178 GLU A O 1
ATOM 1365 N N . VAL A 1 179 ? -3.282 1.193 8.302 1.00 94.31 179 VAL A N 1
ATOM 1366 C CA . VAL A 1 179 ? -4.472 1.739 8.965 1.00 94.31 179 VAL A CA 1
ATOM 1367 C C . VAL A 1 179 ? -4.728 3.170 8.513 1.00 94.31 179 VAL A C 1
ATOM 1369 O O . VAL A 1 179 ? -3.824 4.004 8.499 1.00 94.31 179 VAL A O 1
ATOM 1372 N N . ILE A 1 180 ? -5.972 3.462 8.147 1.00 94.75 180 ILE A N 1
ATOM 1373 C CA . ILE A 1 180 ? -6.441 4.801 7.783 1.00 94.75 180 ILE A CA 1
ATOM 1374 C C . ILE A 1 180 ? -7.711 5.141 8.566 1.00 94.75 180 ILE A C 1
ATOM 1376 O O . ILE A 1 180 ? -8.331 4.276 9.182 1.00 94.75 180 ILE A O 1
ATOM 1380 N N . ASN A 1 181 ? -8.123 6.411 8.526 1.00 94.56 181 ASN A N 1
ATOM 1381 C CA . ASN A 1 181 ? -9.391 6.865 9.110 1.00 94.56 181 ASN A CA 1
ATOM 1382 C C . ASN A 1 181 ? -9.566 6.473 10.593 1.00 94.56 181 ASN A C 1
ATOM 1384 O O . ASN A 1 181 ? -10.664 6.105 11.013 1.00 94.56 181 ASN A O 1
ATOM 1388 N N . VAL A 1 182 ? -8.485 6.556 11.377 1.00 96.44 182 VAL A N 1
ATOM 1389 C CA . VAL A 1 182 ? -8.505 6.245 12.812 1.00 96.44 182 VAL A CA 1
ATOM 1390 C C . VAL A 1 182 ? -9.517 7.144 13.524 1.00 96.44 182 VAL A C 1
ATOM 1392 O O . VAL A 1 182 ? -9.505 8.368 13.361 1.00 96.44 182 VAL A O 1
ATOM 1395 N N . ARG A 1 183 ? -10.393 6.539 14.324 1.00 96.12 183 ARG A N 1
ATOM 1396 C CA . ARG A 1 183 ? -11.368 7.233 15.165 1.00 96.12 183 ARG A CA 1
ATOM 1397 C C . ARG A 1 183 ? -11.511 6.540 16.511 1.00 96.12 183 ARG A C 1
ATOM 1399 O O . ARG A 1 183 ? -11.464 5.320 16.594 1.00 96.12 183 ARG A O 1
ATOM 1406 N N . THR A 1 184 ? -11.760 7.314 17.554 1.00 97.69 184 THR A N 1
ATOM 1407 C CA . THR A 1 184 ? -12.077 6.780 18.880 1.00 97.69 184 THR A CA 1
ATOM 1408 C C . THR A 1 184 ? -13.578 6.515 18.988 1.00 97.69 184 THR A C 1
ATOM 1410 O O . THR A 1 184 ? -14.373 7.392 18.653 1.00 97.69 184 THR A O 1
ATOM 1413 N N . ILE A 1 185 ? -13.962 5.331 19.467 1.00 96.94 185 ILE A N 1
ATOM 1414 C CA . ILE A 1 185 ? -15.346 4.966 19.793 1.00 96.94 185 ILE A CA 1
ATOM 1415 C C . ILE A 1 185 ? -15.429 4.693 21.294 1.00 96.94 185 ILE A C 1
ATOM 1417 O O . ILE A 1 185 ? -14.669 3.898 21.850 1.00 96.94 185 ILE A O 1
ATOM 1421 N N . THR A 1 186 ? -16.346 5.375 21.968 1.00 96.69 186 THR A N 1
ATOM 1422 C CA . THR A 1 186 ? -16.544 5.269 23.415 1.00 96.69 186 THR A CA 1
ATOM 1423 C C . THR A 1 186 ? -17.500 4.137 23.784 1.00 96.69 186 THR A C 1
ATOM 1425 O O . THR A 1 186 ? -18.406 3.780 23.027 1.00 96.69 186 THR A O 1
ATOM 1428 N N . ARG A 1 187 ? -17.372 3.629 25.015 1.00 94.56 187 ARG A N 1
ATOM 1429 C CA . ARG A 1 187 ? -18.322 2.662 25.591 1.00 94.56 187 ARG A CA 1
ATOM 1430 C C . ARG A 1 187 ? -19.763 3.179 25.549 1.00 94.56 187 ARG A C 1
ATOM 1432 O O . ARG A 1 187 ? -20.680 2.445 25.195 1.00 94.56 187 ARG A O 1
ATOM 1439 N N . ALA A 1 188 ? -19.955 4.464 25.853 1.00 94.00 188 ALA A N 1
ATOM 1440 C CA . ALA A 1 188 ? -21.268 5.105 25.829 1.00 94.00 188 ALA A CA 1
ATOM 1441 C C . ALA A 1 188 ? -21.908 5.088 24.429 1.00 94.00 188 ALA A C 1
ATOM 1443 O O . ALA A 1 188 ? -23.112 4.861 24.313 1.00 94.00 188 ALA A O 1
ATOM 1444 N N . GLU A 1 189 ? -21.119 5.292 23.371 1.00 94.75 189 GLU A N 1
ATOM 1445 C CA . GLU A 1 189 ? -21.602 5.221 21.988 1.00 94.75 189 GLU A CA 1
ATOM 1446 C C . GLU A 1 189 ? -22.015 3.798 21.591 1.00 94.75 189 GLU A C 1
ATOM 1448 O O . GLU A 1 189 ? -23.047 3.631 20.939 1.00 94.75 189 GLU A O 1
ATOM 1453 N N . LEU A 1 190 ? -21.267 2.771 22.013 1.00 94.44 190 LEU A N 1
ATOM 1454 C CA . LEU A 1 190 ? -21.618 1.374 21.725 1.00 94.44 190 LEU A CA 1
ATOM 1455 C C . LEU A 1 190 ? -22.846 0.889 22.496 1.00 94.44 190 LEU A C 1
ATOM 1457 O O . LEU A 1 190 ? -23.676 0.183 21.927 1.00 94.44 190 LEU A O 1
ATOM 1461 N N . ILE A 1 191 ? -23.018 1.320 23.748 1.00 93.06 191 ILE A N 1
ATOM 1462 C CA . ILE A 1 191 ? -24.248 1.050 24.505 1.00 93.06 191 ILE A CA 1
ATOM 1463 C C . ILE A 1 191 ? -25.441 1.731 23.824 1.00 93.06 191 ILE A C 1
ATOM 1465 O O . ILE A 1 191 ? -26.482 1.110 23.612 1.00 93.06 191 ILE A O 1
ATOM 1469 N N . ALA A 1 192 ? -25.293 2.999 23.424 1.00 92.56 192 ALA A N 1
ATOM 1470 C CA . ALA A 1 192 ? -26.361 3.745 22.760 1.00 92.56 192 ALA A CA 1
ATOM 1471 C C . ALA A 1 192 ? -26.755 3.149 21.396 1.00 92.56 192 ALA A C 1
ATOM 1473 O O . ALA A 1 192 ? -27.920 3.241 21.004 1.00 92.56 192 ALA A O 1
ATOM 1474 N N . SER A 1 193 ? -25.807 2.539 20.679 1.00 91.81 193 SER A N 1
ATOM 1475 C CA . SER A 1 193 ? -26.054 1.873 19.397 1.00 91.81 193 SER A CA 1
ATOM 1476 C C . SER A 1 193 ? -26.478 0.404 19.530 1.00 91.81 193 SER A C 1
ATOM 1478 O O . SER A 1 193 ? -26.842 -0.203 18.525 1.00 91.81 193 SER A O 1
ATOM 1480 N N . GLY A 1 194 ? -26.472 -0.159 20.745 1.00 91.94 194 GLY A N 1
ATOM 1481 C CA . GLY A 1 194 ? -26.861 -1.545 21.021 1.00 91.94 194 GLY A CA 1
ATOM 1482 C C . GLY A 1 194 ? -25.797 -2.596 20.687 1.00 91.94 194 GLY A C 1
ATOM 1483 O O . GLY A 1 194 ? -26.132 -3.774 20.603 1.00 91.94 194 GLY A O 1
ATOM 1484 N N . HIS A 1 195 ? -24.540 -2.186 20.495 1.00 90.69 195 HIS A N 1
ATOM 1485 C CA . HIS A 1 195 ? -23.406 -3.083 20.224 1.00 90.69 195 HIS A CA 1
ATOM 1486 C C . HIS A 1 195 ? -22.690 -3.546 21.503 1.00 90.69 195 HIS A C 1
ATOM 1488 O O . HIS A 1 195 ? -21.837 -4.426 21.444 1.00 90.69 195 HIS A O 1
ATOM 1494 N N . LEU A 1 196 ? -23.038 -2.976 22.661 1.00 89.75 196 LEU A N 1
ATOM 1495 C CA . LEU A 1 196 ? -22.547 -3.402 23.969 1.00 89.75 196 LEU A CA 1
ATOM 1496 C C . LEU A 1 196 ? -23.672 -3.316 25.009 1.00 89.75 196 LEU A C 1
ATOM 1498 O O . LEU A 1 196 ? -24.506 -2.411 24.949 1.00 89.75 196 LEU A O 1
ATOM 1502 N N . GLU A 1 197 ? -23.703 -4.250 25.959 1.00 87.31 197 GLU A N 1
ATOM 1503 C CA . GLU A 1 197 ? -24.628 -4.182 27.095 1.00 87.31 197 GLU A CA 1
ATOM 1504 C C . GLU A 1 197 ? -24.185 -3.093 28.087 1.00 87.31 197 GLU A C 1
ATOM 1506 O O . GLU A 1 197 ? -22.998 -2.792 28.215 1.00 87.31 197 GLU A O 1
ATOM 1511 N N . ALA A 1 198 ? -25.149 -2.463 28.763 1.00 79.19 198 ALA A N 1
ATOM 1512 C CA . ALA A 1 198 ? -24.839 -1.537 29.846 1.00 79.19 198 ALA A CA 1
ATOM 1513 C C . ALA A 1 198 ? -24.414 -2.334 31.085 1.00 79.19 198 ALA A C 1
ATOM 1515 O O . ALA A 1 198 ? -25.083 -3.303 31.437 1.00 79.19 198 ALA A O 1
ATOM 1516 N N . ASP A 1 199 ? -23.334 -1.912 31.741 1.00 71.31 199 ASP A N 1
ATOM 1517 C CA . ASP A 1 199 ? -22.931 -2.488 33.024 1.00 71.31 199 ASP A CA 1
ATOM 1518 C C . ASP A 1 199 ? -24.018 -2.174 34.084 1.00 71.31 199 ASP A C 1
ATOM 1520 O O . ASP A 1 199 ? -24.409 -1.011 34.234 1.00 71.31 199 ASP A O 1
ATOM 1524 N N . ASP A 1 200 ? -24.534 -3.215 34.757 1.00 54.59 200 ASP A N 1
ATOM 1525 C CA . ASP A 1 200 ? -25.589 -3.155 35.796 1.00 54.59 200 ASP A CA 1
ATOM 1526 C C . ASP A 1 200 ? -25.182 -2.368 37.063 1.00 54.59 200 ASP A C 1
ATOM 1528 O O . ASP A 1 200 ? -24.040 -2.539 37.556 1.00 54.59 200 ASP A O 1
#

Sequence (200 aa):
MSLSERIRPGVEAAPWVVDEVTKLEAERGRLLAAARTAAEQIRRCDYTPARSTLLQAIAAVDQPAAQPAPEPAIYSYSIDGEMFHGEFASPEDAAAEGLLSEPDAPAIEVAECVRRPASAFVSGEFVVEDAQQRAFDSCGEAAEDWLNDVVVDRAAMDELERHVGDWLQARDPVTFFEVINVRTITRAELIASGHLEADD

pLDDT: mean 86.55, std 14.21, range [38.72, 98.06]

Secondary structure (DSSP, 8-state):
--SGGGSPTT----HHHHHHHHHHHHHHHHHHHHHHHHHHHHHTT-HHHHHHHHHHHHHTTSS---PPPPPPPEEEEESSSS--EEEESSHHHHHHHHHHHSTT-SEEEEEEEE---GGGG--HHHHHHHHHHHHHHHHGGGGTTTTHHHHT-HHHHHHHHHHHHHHHHTTS-----EEEEEEEEEHHHHHHHTSSPPP-

Radius of gyration: 26.64 Å; Cα contacts (8 Å, |Δi|>4): 217; chains: 1; bounding box: 62×40×86 Å